Protein AF-A0A2U2BHE2-F1 (afdb_monomer_lite)

Sequence (285 aa):
MSTETRLKPCPFCGGAAKEFERFNANVITCRRCGVKVRQSEMGEGDAAERWNQRATPVAAQPDVTQQTLDDVMAGIPARDAEIAALRKEIEALQAVQVQPYSLDLDPAGIRALTADAISGALALGFQGVNPPPNNEHWLAPFWEIGRESAAQVQQPVSGADGLSDYPTHGMNLGQRIAHVGGRENAQGYVEFGSPMAVHALIQHVLRDFHRQGRVNLTPAQQDADKVDADRYRAWRDAAVANSTPFVRAMRDTLPPEAREGKPRWPTAAEWDAAIDAARKENSNA

Structure (mmCIF, N/CA/C/O backbone):
data_AF-A0A2U2BHE2-F1
#
_entry.id   AF-A0A2U2BHE2-F1
#
loop_
_atom_site.group_PDB
_atom_site.id
_atom_site.type_symbol
_atom_site.label_atom_id
_atom_site.label_alt_id
_atom_site.label_comp_id
_atom_site.label_asym_id
_atom_site.label_entity_id
_atom_site.label_seq_id
_atom_site.pdbx_PDB_ins_code
_atom_site.Cartn_x
_atom_site.Cartn_y
_atom_site.Cartn_z
_atom_site.occupancy
_atom_site.B_iso_or_equiv
_atom_site.auth_seq_id
_atom_site.auth_comp_id
_atom_site.auth_asym_id
_atom_site.auth_atom_id
_atom_site.pdbx_PDB_model_num
ATOM 1 N N . MET A 1 1 ? 7.396 43.131 63.062 1.00 32.84 1 MET A N 1
ATOM 2 C CA . MET A 1 1 ? 6.911 42.458 64.286 1.00 32.84 1 MET A CA 1
ATOM 3 C C . MET A 1 1 ? 6.037 41.301 63.833 1.00 32.84 1 MET A C 1
ATOM 5 O O . MET A 1 1 ? 4.878 41.526 63.518 1.00 32.84 1 MET A O 1
ATOM 9 N N . SER A 1 2 ? 6.621 40.114 63.661 1.00 40.31 2 SER A N 1
ATOM 10 C CA . SER A 1 2 ? 5.909 38.943 63.138 1.00 40.31 2 SER A CA 1
ATOM 11 C C . SER A 1 2 ? 5.048 38.331 64.241 1.00 40.31 2 SER A C 1
ATOM 13 O O . SER A 1 2 ? 5.553 37.983 65.304 1.00 40.31 2 SER A O 1
ATOM 15 N N . THR A 1 3 ? 3.743 38.247 64.009 1.00 47.78 3 THR A N 1
ATOM 16 C CA . THR A 1 3 ? 2.780 37.568 64.880 1.00 47.78 3 THR A CA 1
ATOM 17 C C . THR A 1 3 ? 3.073 36.068 64.910 1.00 47.78 3 THR A C 1
ATOM 19 O O . THR A 1 3 ? 2.890 35.376 63.911 1.00 47.78 3 THR A O 1
ATOM 22 N N . GLU A 1 4 ? 3.532 35.558 66.052 1.00 60.25 4 GLU A N 1
ATOM 23 C CA . GLU A 1 4 ? 3.782 34.132 66.276 1.00 60.25 4 GLU A CA 1
ATOM 24 C C . GLU A 1 4 ? 2.444 33.364 66.277 1.00 60.25 4 GLU A C 1
ATOM 26 O O . GLU A 1 4 ? 1.633 33.475 67.200 1.00 60.25 4 GLU A O 1
ATOM 31 N N . THR A 1 5 ? 2.160 32.613 65.208 1.00 71.81 5 THR A N 1
ATOM 32 C CA . THR A 1 5 ? 0.910 31.845 65.087 1.00 71.81 5 THR A CA 1
ATOM 33 C C . THR A 1 5 ? 0.979 30.597 65.968 1.00 71.81 5 THR A C 1
ATOM 35 O O . THR A 1 5 ? 1.715 29.654 65.686 1.00 71.81 5 THR A O 1
ATOM 38 N N . ARG A 1 6 ? 0.185 30.548 67.045 1.00 82.31 6 ARG A N 1
ATOM 39 C CA . ARG A 1 6 ? 0.156 29.399 67.967 1.00 82.31 6 ARG A CA 1
ATOM 40 C C . ARG A 1 6 ? -0.411 28.147 67.280 1.00 82.31 6 ARG A C 1
ATOM 42 O O . ARG A 1 6 ? -1.552 28.135 66.814 1.00 82.31 6 ARG A O 1
ATOM 49 N N . LEU A 1 7 ? 0.362 27.060 67.264 1.00 84.94 7 LEU A N 1
ATOM 50 C CA . LEU A 1 7 ? -0.051 25.781 66.674 1.00 84.94 7 LEU A CA 1
ATOM 51 C C . LEU A 1 7 ? -1.088 25.050 67.540 1.00 84.94 7 LEU A C 1
ATOM 53 O O . LEU A 1 7 ? -0.887 24.849 68.741 1.00 84.94 7 LEU A O 1
ATOM 57 N N . LYS A 1 8 ? -2.179 24.585 66.920 1.00 88.94 8 LYS A N 1
ATOM 58 C CA . LYS A 1 8 ? -3.172 23.702 67.549 1.00 88.94 8 LYS A CA 1
ATOM 59 C C . LYS A 1 8 ? -2.599 22.286 67.758 1.00 88.94 8 LYS A C 1
ATOM 61 O O . LYS A 1 8 ? -1.731 21.851 66.990 1.00 88.94 8 LYS A O 1
ATOM 66 N N . PRO A 1 9 ? -3.109 21.515 68.740 1.00 89.88 9 PRO A N 1
ATOM 67 C CA . PRO A 1 9 ? -2.770 20.102 68.896 1.00 89.88 9 PRO A CA 1
ATOM 68 C C . PRO A 1 9 ? -3.053 19.292 67.626 1.00 89.88 9 PRO A C 1
ATOM 70 O O . PRO A 1 9 ? -3.940 19.629 66.833 1.00 89.88 9 PRO A O 1
ATOM 73 N N . CYS A 1 10 ? -2.303 18.207 67.440 1.00 88.50 10 CYS A N 1
ATOM 74 C CA . CYS A 1 10 ? -2.452 17.325 66.288 1.00 88.50 10 CYS A CA 1
ATOM 75 C C . CYS A 1 10 ? -3.889 16.780 66.180 1.00 88.50 10 CYS A C 1
ATOM 77 O O . CYS A 1 10 ? -4.370 16.194 67.151 1.00 88.50 10 CYS A O 1
ATOM 79 N N . PRO A 1 11 ? -4.554 16.898 65.013 1.00 85.38 11 PRO A N 1
ATOM 80 C CA . PRO A 1 11 ? -5.935 16.438 64.845 1.00 85.38 11 PRO A CA 1
ATOM 81 C C . PRO A 1 11 ? -6.100 14.915 64.955 1.00 85.38 11 PRO A C 1
ATOM 83 O O . PRO A 1 11 ? -7.199 14.449 65.211 1.00 85.38 11 PRO A O 1
ATOM 86 N N . PHE A 1 12 ? -5.021 14.144 64.793 1.00 87.50 12 PHE A N 1
ATOM 87 C CA . PHE A 1 12 ? -5.074 12.679 64.797 1.00 87.50 12 PHE A CA 1
ATOM 88 C C . PHE A 1 12 ? -4.825 12.058 66.175 1.00 87.50 12 PHE A C 1
ATOM 90 O O . PHE A 1 12 ? -5.367 11.005 66.482 1.00 87.50 12 PHE A O 1
ATOM 97 N N . CYS A 1 13 ? -3.983 12.676 67.011 1.00 89.50 13 CYS A N 1
ATOM 98 C CA . CYS A 1 13 ? -3.553 12.069 68.282 1.00 89.50 13 CYS A CA 1
ATOM 99 C C . CYS A 1 13 ? -3.546 13.027 69.484 1.00 89.50 13 CYS A C 1
ATOM 101 O O . CYS A 1 13 ? -3.079 12.654 70.564 1.00 89.50 13 CYS A O 1
ATOM 103 N N . GLY A 1 14 ? -3.946 14.287 69.290 1.00 88.62 14 GLY A N 1
ATOM 104 C CA . GLY A 1 14 ? -3.903 15.335 70.315 1.00 88.62 14 GLY A CA 1
ATOM 105 C C . GLY A 1 14 ? -2.495 15.757 70.759 1.00 88.62 14 GLY A C 1
ATOM 106 O O . GLY A 1 14 ? -2.358 16.593 71.644 1.00 88.62 14 GLY A O 1
ATOM 107 N N . GLY A 1 15 ? -1.431 15.193 70.176 1.00 88.88 15 GLY A N 1
ATOM 108 C CA . GLY A 1 15 ? -0.047 15.494 70.546 1.00 88.88 15 GLY A CA 1
ATOM 109 C C . GLY A 1 15 ? 0.414 16.892 70.122 1.00 88.88 15 GLY A C 1
ATOM 110 O O . GLY A 1 15 ? -0.094 17.465 69.156 1.00 88.88 15 GLY A O 1
ATOM 111 N N . ALA A 1 16 ? 1.428 17.418 70.814 1.00 88.81 16 ALA A N 1
ATOM 112 C CA . ALA A 1 16 ? 2.016 18.721 70.510 1.00 88.81 16 ALA A CA 1
ATOM 113 C C . ALA A 1 16 ? 2.673 18.752 69.115 1.00 88.81 16 ALA A C 1
ATOM 115 O O . ALA A 1 16 ? 3.377 17.815 68.711 1.00 88.81 16 ALA A O 1
ATOM 116 N N . ALA A 1 17 ? 2.445 19.849 68.394 1.00 87.31 17 ALA A N 1
ATOM 117 C CA . ALA A 1 17 ? 3.063 20.144 67.108 1.00 87.31 17 ALA A CA 1
ATOM 118 C C . ALA A 1 17 ? 4.299 21.035 67.300 1.00 87.31 17 ALA A C 1
ATOM 120 O O . ALA A 1 17 ? 4.334 21.858 68.215 1.00 87.31 17 ALA A O 1
ATOM 121 N N . LYS A 1 18 ? 5.321 20.861 66.458 1.00 84.75 18 LYS A N 1
ATOM 122 C CA . LYS A 1 18 ? 6.504 21.729 66.412 1.00 84.75 18 LYS A CA 1
ATOM 123 C C . LYS A 1 18 ? 6.752 22.168 64.974 1.00 84.75 18 LYS A C 1
ATOM 125 O O . LYS A 1 18 ? 6.759 21.317 64.083 1.00 84.75 18 LYS A O 1
ATOM 130 N N . GLU A 1 19 ? 6.983 23.457 64.779 1.00 80.19 19 GLU A N 1
ATOM 131 C CA . GLU A 1 19 ? 7.476 24.007 63.522 1.00 80.19 19 GLU A CA 1
ATOM 132 C C . GLU A 1 19 ? 8.996 23.838 63.429 1.00 80.19 19 GLU A C 1
ATOM 134 O O . GLU A 1 19 ? 9.725 23.968 64.418 1.00 80.19 19 GLU A O 1
ATOM 139 N N . PHE A 1 20 ? 9.459 23.477 62.240 1.00 79.31 20 PHE A N 1
ATOM 140 C CA . PHE A 1 20 ? 10.861 23.419 61.871 1.00 79.31 20 PHE A CA 1
ATOM 141 C C . PHE A 1 20 ? 11.054 24.346 60.678 1.00 79.31 20 PHE A C 1
ATOM 143 O O . PHE A 1 20 ? 10.554 24.063 59.588 1.00 79.31 20 PHE A O 1
ATOM 150 N N . GLU A 1 21 ? 11.782 25.431 60.907 1.00 70.69 21 GLU A N 1
ATOM 151 C CA . GLU A 1 21 ? 12.183 26.378 59.875 1.00 70.69 21 GLU A CA 1
ATOM 152 C C . GLU A 1 21 ? 13.443 25.848 59.180 1.00 70.69 21 GLU A C 1
ATOM 154 O O . GLU A 1 21 ? 14.428 25.460 59.820 1.00 70.69 21 GLU A O 1
ATOM 159 N N . ARG A 1 22 ? 13.397 25.756 57.853 1.00 67.69 22 ARG A N 1
ATOM 160 C CA . ARG A 1 22 ? 14.568 25.518 57.002 1.00 67.69 22 ARG A CA 1
ATOM 161 C C . ARG A 1 22 ? 14.680 26.664 56.015 1.00 67.69 22 ARG A C 1
ATOM 163 O O . ARG A 1 22 ? 13.682 27.295 55.701 1.00 67.69 22 ARG A O 1
ATOM 170 N N . PHE A 1 23 ? 15.885 26.845 55.472 1.00 57.53 23 PHE A N 1
ATOM 171 C CA . PHE A 1 23 ? 16.317 28.002 54.677 1.00 57.53 23 PHE A CA 1
ATOM 172 C C . PHE A 1 23 ? 15.396 28.432 53.515 1.00 57.53 23 PHE A C 1
ATOM 174 O O . PHE A 1 23 ? 15.621 29.506 52.994 1.00 57.53 23 PHE A O 1
ATOM 181 N N . ASN A 1 24 ? 14.390 27.637 53.117 1.00 64.25 24 ASN A N 1
ATOM 182 C CA . ASN A 1 24 ? 13.341 27.989 52.147 1.00 64.25 24 ASN A CA 1
ATOM 183 C C . ASN A 1 24 ? 12.018 27.199 52.355 1.00 64.25 24 ASN A C 1
ATOM 185 O O . ASN A 1 24 ? 11.246 27.038 51.411 1.00 64.25 24 ASN A O 1
ATOM 189 N N . ALA A 1 25 ? 11.773 26.616 53.539 1.00 68.81 25 ALA A N 1
ATOM 190 C CA . ALA A 1 25 ? 10.557 25.831 53.791 1.00 68.81 25 ALA A CA 1
ATOM 191 C C . ALA A 1 25 ? 10.244 25.677 55.286 1.00 68.81 25 ALA A C 1
ATOM 193 O O . ALA A 1 25 ? 11.098 25.227 56.057 1.00 68.81 25 ALA A O 1
ATOM 194 N N . ASN A 1 26 ? 8.983 25.902 55.654 1.00 76.81 26 ASN A N 1
ATOM 195 C CA . ASN A 1 26 ? 8.463 25.598 56.985 1.00 76.81 26 ASN A CA 1
ATOM 196 C C . ASN A 1 26 ? 7.734 24.252 56.986 1.00 76.81 26 ASN A C 1
ATOM 198 O O . ASN A 1 26 ? 6.889 23.957 56.131 1.00 76.81 26 ASN A O 1
ATOM 202 N N . VAL A 1 27 ? 8.078 23.403 57.955 1.00 84.31 27 VAL A N 1
ATOM 203 C CA . VAL A 1 27 ? 7.443 22.094 58.147 1.00 84.31 27 VAL A CA 1
ATOM 204 C C . VAL A 1 27 ? 6.961 21.968 59.579 1.00 84.31 27 VAL A C 1
ATOM 206 O O . VAL A 1 27 ? 7.750 22.051 60.519 1.00 84.31 27 VAL A O 1
ATOM 209 N N . ILE A 1 28 ? 5.680 21.665 59.755 1.00 87.25 28 ILE A N 1
ATOM 210 C CA . ILE A 1 28 ? 5.118 21.364 61.071 1.00 87.25 28 ILE A CA 1
ATOM 211 C C . ILE A 1 28 ? 4.993 19.864 61.228 1.00 87.25 28 ILE A C 1
ATOM 213 O O . ILE A 1 28 ? 4.454 19.178 60.364 1.00 87.25 28 ILE A O 1
ATOM 217 N N . THR A 1 29 ? 5.503 19.352 62.344 1.00 89.88 29 THR A N 1
ATOM 218 C CA . THR A 1 29 ? 5.484 17.924 62.666 1.00 89.88 29 THR A CA 1
ATOM 219 C C . THR A 1 29 ? 4.859 17.691 64.038 1.00 89.88 29 THR A C 1
ATOM 221 O O . THR A 1 29 ? 5.240 18.335 65.020 1.00 89.88 29 THR A O 1
ATOM 224 N N . CYS A 1 30 ? 3.944 16.727 64.147 1.00 90.44 30 CYS A N 1
ATOM 225 C CA . CYS A 1 30 ? 3.510 16.218 65.447 1.00 90.44 30 CYS A CA 1
ATOM 226 C C . CYS A 1 30 ? 4.598 15.328 66.055 1.00 90.44 30 CYS A C 1
ATOM 228 O O . CYS A 1 30 ? 4.992 14.331 65.450 1.00 90.44 30 CYS A O 1
ATOM 230 N N . ARG A 1 31 ? 5.031 15.618 67.287 1.00 88.38 31 ARG A N 1
ATOM 231 C CA . ARG A 1 31 ? 6.063 14.806 67.963 1.00 88.38 31 ARG A CA 1
ATOM 232 C C . ARG A 1 31 ? 5.580 13.425 68.408 1.00 88.38 31 ARG A C 1
ATOM 234 O O . ARG A 1 31 ? 6.406 12.574 68.703 1.00 88.38 31 ARG A O 1
ATOM 241 N N . ARG A 1 32 ? 4.262 13.221 68.494 1.00 89.12 32 ARG A N 1
ATOM 242 C CA . ARG A 1 32 ? 3.671 11.976 69.002 1.00 89.12 32 ARG A CA 1
ATOM 243 C C . ARG A 1 32 ? 3.415 10.950 67.900 1.00 89.12 32 ARG A C 1
ATOM 245 O O . ARG A 1 32 ? 3.820 9.810 68.047 1.00 89.12 32 ARG A O 1
ATOM 252 N N . CYS A 1 33 ? 2.746 11.345 66.816 1.00 89.31 33 CYS A N 1
ATOM 253 C CA . CYS A 1 33 ? 2.383 10.434 65.718 1.00 89.31 33 CYS A CA 1
ATOM 254 C C . CYS A 1 33 ? 3.202 10.643 64.436 1.00 89.31 33 CYS A C 1
ATOM 256 O O . CYS A 1 33 ? 3.049 9.889 63.484 1.00 89.31 33 CYS A O 1
ATOM 258 N N . GLY A 1 34 ? 4.045 11.678 64.376 1.00 89.06 34 GLY A N 1
ATOM 259 C CA . GLY A 1 34 ? 4.920 11.919 63.230 1.00 89.06 34 GLY A CA 1
ATOM 260 C C . GLY A 1 34 ? 4.246 12.515 61.992 1.00 89.06 34 GLY A C 1
ATOM 261 O O . GLY A 1 34 ? 4.942 12.707 61.000 1.00 89.06 34 GLY A O 1
ATOM 262 N N . VAL A 1 35 ? 2.947 12.845 62.028 1.00 90.69 35 VAL A N 1
ATOM 263 C CA . VAL A 1 35 ? 2.250 13.543 60.929 1.00 90.69 35 VAL A CA 1
ATOM 264 C C . VAL A 1 35 ? 2.924 14.883 60.637 1.00 90.69 35 VAL A C 1
ATOM 266 O O . VAL A 1 35 ? 3.254 15.626 61.568 1.00 90.69 35 VAL A O 1
ATOM 269 N N . LYS A 1 36 ? 3.112 15.187 59.348 1.00 89.75 36 LYS A N 1
ATOM 270 C CA . LYS A 1 36 ? 3.811 16.381 58.858 1.00 89.75 36 LYS A CA 1
ATOM 271 C C . LYS A 1 36 ? 2.939 17.162 57.887 1.00 89.75 36 LYS A C 1
ATOM 273 O O . LYS A 1 36 ? 2.316 16.562 57.018 1.00 89.75 36 LYS A O 1
ATOM 278 N N . VAL A 1 37 ? 2.971 18.485 57.989 1.00 86.81 37 VAL A N 1
ATOM 279 C CA . VAL A 1 37 ? 2.451 19.410 56.974 1.00 86.81 37 VAL A CA 1
ATOM 280 C C . VAL A 1 37 ? 3.621 20.255 56.497 1.00 86.81 37 VAL A C 1
ATOM 282 O O . VAL A 1 37 ? 4.358 20.812 57.311 1.00 86.81 37 VAL A O 1
ATOM 285 N N . ARG A 1 38 ? 3.828 20.292 55.183 1.00 81.44 38 ARG A N 1
ATOM 286 C CA . ARG A 1 38 ? 4.856 21.114 54.542 1.00 81.44 38 ARG A CA 1
ATOM 287 C C . ARG A 1 38 ? 4.189 22.314 53.884 1.00 81.44 38 ARG A C 1
ATOM 289 O O . ARG A 1 38 ? 3.076 22.187 53.377 1.00 81.44 38 ARG A O 1
ATOM 296 N N . GLN A 1 39 ? 4.885 23.441 53.880 1.00 77.50 39 GLN A N 1
ATOM 297 C CA . GLN A 1 39 ? 4.570 24.576 53.021 1.00 77.50 39 GLN A CA 1
ATOM 298 C C . GLN A 1 39 ? 4.543 24.135 51.545 1.00 77.50 39 GLN A C 1
ATOM 300 O O . GLN A 1 39 ? 5.364 23.312 51.132 1.00 77.50 39 GLN A O 1
ATOM 305 N N . SER A 1 40 ? 3.591 24.651 50.765 1.00 62.25 40 SER A N 1
ATOM 306 C CA . SER A 1 40 ? 3.594 24.516 49.304 1.00 62.25 40 SER A CA 1
ATOM 307 C C . SER A 1 40 ? 4.649 25.436 48.691 1.00 62.25 40 SER A C 1
ATOM 309 O O . SER A 1 40 ? 4.915 26.516 49.210 1.00 62.25 40 SER A O 1
ATOM 311 N N . GLU A 1 41 ? 5.276 24.981 47.614 1.00 60.66 41 GLU A N 1
ATOM 312 C CA . GLU A 1 41 ? 6.398 25.646 46.950 1.00 60.66 41 GLU A CA 1
ATOM 313 C C . GLU A 1 41 ? 6.069 27.115 46.594 1.00 60.66 41 GLU A C 1
ATOM 315 O O . GLU A 1 41 ? 5.037 27.396 45.993 1.00 60.66 41 GLU A O 1
ATOM 320 N N . MET A 1 42 ? 6.966 28.037 46.976 1.00 54.59 42 MET A N 1
ATOM 321 C CA . MET A 1 42 ? 6.987 29.472 46.623 1.00 54.59 42 MET A CA 1
ATOM 322 C C . MET A 1 42 ? 5.885 30.404 47.185 1.00 54.59 42 MET A C 1
ATOM 324 O O . MET A 1 42 ? 5.266 31.160 46.442 1.00 54.59 42 MET A O 1
ATOM 328 N N . GLY A 1 43 ? 5.718 30.479 48.510 1.00 55.19 43 GLY A N 1
ATOM 329 C CA . GLY A 1 43 ? 5.037 31.626 49.142 1.00 55.19 43 GLY A CA 1
ATOM 330 C C . GLY A 1 43 ? 5.227 31.670 50.656 1.00 55.19 43 GLY A C 1
ATOM 331 O O . GLY A 1 43 ? 4.983 30.661 51.303 1.00 55.19 43 GLY A O 1
ATOM 332 N N . GLU A 1 44 ? 5.695 32.788 51.222 1.00 53.09 44 GLU A N 1
ATOM 333 C CA . GLU A 1 44 ? 5.954 32.974 52.665 1.00 53.09 44 GLU A CA 1
ATOM 334 C C . GLU A 1 44 ? 4.766 32.526 53.557 1.00 53.09 44 GLU A C 1
ATOM 336 O O . GLU A 1 44 ? 3.657 33.026 53.414 1.00 53.09 44 GLU A O 1
ATOM 341 N N . GLY A 1 45 ? 5.000 31.617 54.521 1.00 58.78 45 GLY A N 1
ATOM 342 C CA . GLY A 1 45 ? 4.244 31.585 55.791 1.00 58.78 45 GLY A CA 1
ATOM 343 C C . GLY A 1 45 ? 3.074 30.600 56.018 1.00 58.78 45 GLY A C 1
ATOM 344 O O . GLY A 1 45 ? 2.589 30.537 57.144 1.00 58.78 45 GLY A O 1
ATOM 345 N N . ASP A 1 46 ? 2.623 29.784 55.059 1.00 74.00 46 ASP A N 1
ATOM 346 C CA . ASP A 1 46 ? 1.307 29.090 55.166 1.00 74.00 46 ASP A CA 1
ATOM 347 C C . ASP A 1 46 ? 1.285 27.725 55.921 1.00 74.00 46 ASP A C 1
ATOM 349 O O . ASP A 1 46 ? 0.248 27.082 56.097 1.00 74.00 46 ASP A O 1
ATOM 353 N N . ALA A 1 47 ? 2.416 27.208 56.420 1.00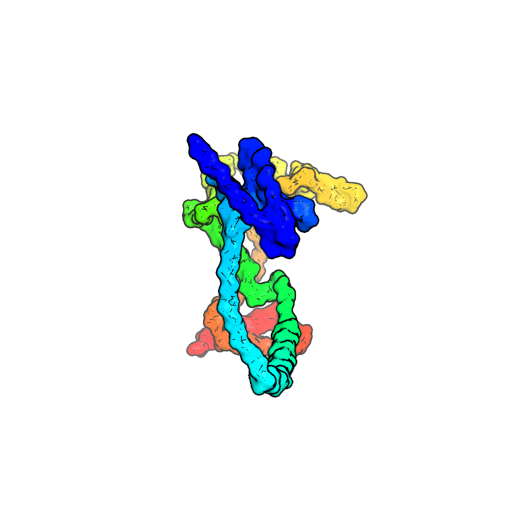 77.50 47 ALA A N 1
ATOM 354 C CA . ALA A 1 47 ? 2.407 25.882 57.065 1.00 77.50 47 ALA A CA 1
ATOM 355 C C . ALA A 1 47 ? 1.537 25.849 58.344 1.00 77.50 47 ALA A C 1
ATOM 357 O O . ALA A 1 47 ? 0.788 24.889 58.566 1.00 77.50 47 ALA A O 1
ATOM 358 N N . ALA A 1 48 ? 1.625 26.892 59.180 1.00 81.12 48 ALA A N 1
ATOM 359 C CA . ALA A 1 48 ? 0.907 27.000 60.454 1.00 81.12 48 ALA A CA 1
ATOM 360 C C . ALA A 1 48 ? -0.603 27.171 60.280 1.00 81.12 48 ALA A C 1
ATOM 362 O O . ALA A 1 48 ? -1.382 26.568 61.025 1.00 81.12 48 ALA A O 1
ATOM 363 N N . GLU A 1 49 ? -1.021 27.937 59.278 1.00 81.38 49 GLU A N 1
ATOM 364 C CA . GLU A 1 49 ? -2.428 28.136 58.950 1.00 81.38 49 GLU A CA 1
ATOM 365 C C . GLU A 1 49 ? -3.061 26.830 58.460 1.00 81.38 49 GLU A C 1
ATOM 367 O O . GLU A 1 49 ? -4.049 26.370 59.044 1.00 81.38 49 GLU A O 1
ATOM 372 N N . ARG A 1 50 ? -2.407 26.128 57.526 1.00 81.06 50 ARG A N 1
ATOM 373 C CA . ARG A 1 50 ? -2.836 24.791 57.079 1.00 81.06 50 ARG A CA 1
ATOM 374 C C . ARG A 1 50 ? -2.872 23.770 58.210 1.00 81.06 50 ARG A C 1
ATOM 376 O O . ARG A 1 50 ? -3.807 22.975 58.291 1.00 81.06 50 ARG A O 1
ATOM 383 N N . TRP A 1 51 ? -1.889 23.790 59.114 1.00 87.06 51 TRP A N 1
ATOM 384 C CA . TRP A 1 51 ? -1.909 22.922 60.297 1.00 87.06 51 TRP A CA 1
ATOM 385 C C . TRP A 1 51 ? -3.094 23.224 61.218 1.00 87.06 51 TRP A C 1
ATOM 387 O O . TRP A 1 51 ? -3.588 22.325 61.904 1.00 87.06 51 TRP A O 1
ATOM 397 N N . ASN A 1 52 ? -3.558 24.472 61.258 1.00 87.88 52 ASN A N 1
ATOM 398 C CA . ASN A 1 52 ? -4.636 24.930 62.130 1.00 87.88 52 ASN A CA 1
ATOM 399 C C . ASN A 1 52 ? -6.031 24.863 61.490 1.00 87.88 52 ASN A C 1
ATOM 401 O O . ASN A 1 52 ? -7.026 24.885 62.235 1.00 87.88 52 ASN A O 1
ATOM 405 N N . GLN A 1 53 ? -6.111 24.736 60.165 1.00 84.56 53 GLN A N 1
ATOM 406 C CA . GLN A 1 53 ? -7.346 24.487 59.433 1.00 84.56 53 GLN A CA 1
ATOM 407 C C . GLN A 1 53 ? -7.894 23.099 59.811 1.00 84.56 53 GLN A C 1
ATOM 409 O O . GLN A 1 53 ? -7.163 22.114 59.952 1.00 84.56 53 GLN A O 1
ATOM 414 N N . ARG A 1 54 ? -9.194 23.018 60.087 1.00 79.75 54 ARG A N 1
ATOM 415 C CA . ARG A 1 54 ? -9.901 21.761 60.369 1.00 79.75 54 ARG A CA 1
ATOM 416 C C . ARG A 1 54 ? -11.015 21.647 59.343 1.00 79.75 54 ARG A C 1
ATOM 418 O O . ARG A 1 54 ? -11.672 22.646 59.067 1.00 79.75 54 ARG A O 1
ATOM 425 N N . ALA A 1 55 ? -11.206 20.455 58.785 1.00 68.06 55 ALA A N 1
ATOM 426 C CA . ALA A 1 55 ? -12.359 20.199 57.939 1.00 68.06 55 ALA A CA 1
ATOM 427 C C . ALA A 1 55 ? -13.632 20.409 58.766 1.00 68.06 55 ALA A C 1
ATOM 429 O O . ALA A 1 55 ? -13.734 19.917 59.893 1.00 68.06 55 ALA A O 1
ATOM 430 N N . THR A 1 56 ? -14.588 21.146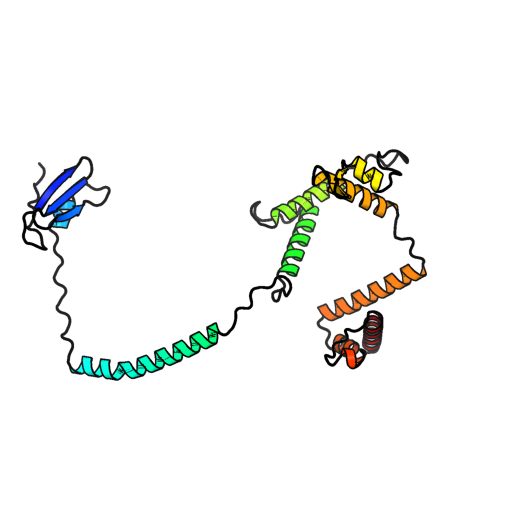 58.212 1.00 67.56 56 THR A N 1
ATOM 431 C CA . THR A 1 56 ? -15.951 21.174 58.735 1.00 67.56 56 THR A CA 1
ATOM 432 C C . THR A 1 56 ? -16.495 19.747 58.653 1.00 67.56 56 THR A C 1
ATOM 434 O O . THR A 1 56 ? -16.339 19.124 57.599 1.00 67.56 56 THR A O 1
ATOM 437 N N . PRO A 1 57 ? -17.080 19.183 59.725 1.00 63.28 57 PRO A N 1
ATOM 438 C CA . PRO A 1 57 ? -17.675 17.857 59.645 1.00 63.28 57 PRO A CA 1
ATOM 439 C C . PRO A 1 57 ? -18.716 17.851 58.524 1.00 63.28 57 PRO A C 1
ATOM 441 O O . PRO A 1 57 ? -19.598 18.710 58.478 1.00 63.28 57 PRO A O 1
ATOM 444 N N . VAL A 1 58 ? -18.566 16.907 57.593 1.00 61.19 58 VAL A N 1
ATOM 445 C CA . VAL A 1 58 ? -19.564 16.648 56.553 1.00 61.19 58 VAL A CA 1
ATOM 446 C C . VAL A 1 58 ? -20.873 16.338 57.274 1.00 61.19 58 VAL A C 1
ATOM 448 O O . VAL A 1 58 ? -20.874 15.553 58.224 1.00 61.19 58 VAL A O 1
ATOM 451 N N . ALA A 1 59 ? -21.963 16.999 56.873 1.00 60.31 59 ALA A N 1
ATOM 452 C CA . ALA A 1 59 ? -23.288 16.726 57.415 1.00 60.31 59 ALA A CA 1
ATOM 453 C C . ALA A 1 59 ? -23.549 15.213 57.378 1.00 60.31 59 ALA A C 1
ATOM 455 O O . ALA A 1 59 ? -23.206 14.558 56.391 1.00 60.31 59 ALA A O 1
ATOM 456 N N . ALA A 1 60 ? -24.094 14.668 58.468 1.00 59.56 60 ALA A N 1
ATOM 457 C CA . ALA A 1 60 ? -24.362 13.242 58.596 1.00 59.56 60 ALA A CA 1
ATOM 458 C C . ALA A 1 60 ? -25.099 12.737 57.347 1.00 59.56 60 ALA A C 1
ATOM 460 O O . ALA A 1 60 ? -26.135 13.287 56.969 1.00 59.56 60 ALA A O 1
ATOM 461 N N . GLN A 1 61 ? -24.528 11.731 56.681 1.00 58.53 61 GLN A N 1
ATOM 462 C CA . GLN A 1 61 ? -25.213 11.054 55.586 1.00 58.53 61 GLN A CA 1
ATOM 463 C C . GLN A 1 61 ? -26.506 10.426 56.130 1.00 58.53 61 GLN A C 1
ATOM 465 O O . GLN A 1 61 ? -26.517 9.993 57.286 1.00 58.53 61 GLN A O 1
ATOM 470 N N . PRO A 1 62 ? -27.598 10.403 55.346 1.00 63.97 62 PRO A N 1
ATOM 471 C CA . PRO A 1 62 ? -28.829 9.755 55.775 1.00 63.97 62 PRO A CA 1
ATOM 472 C C . PRO A 1 62 ? -28.562 8.278 56.076 1.00 63.97 62 PRO A C 1
ATOM 474 O O . PRO A 1 62 ? -27.839 7.608 55.339 1.00 63.97 62 PRO A O 1
ATOM 477 N N . ASP A 1 63 ? -29.137 7.804 57.179 1.00 67.50 63 ASP A N 1
ATOM 478 C CA . ASP A 1 63 ? -29.005 6.426 57.640 1.00 67.50 63 ASP A CA 1
ATOM 479 C C . ASP A 1 63 ? -29.593 5.483 56.579 1.00 67.50 63 ASP A C 1
ATOM 481 O O . ASP A 1 63 ? -30.724 5.675 56.118 1.00 67.50 63 ASP A O 1
ATOM 485 N N . VAL A 1 64 ? -28.806 4.502 56.136 1.00 71.25 64 VAL A N 1
ATOM 486 C CA . VAL A 1 64 ? -29.237 3.527 55.126 1.00 71.25 64 VAL A CA 1
ATOM 487 C C . VAL A 1 64 ? -30.304 2.652 55.774 1.00 71.25 64 VAL A C 1
ATOM 489 O O . VAL A 1 64 ? -30.033 1.947 56.744 1.00 71.25 64 VAL A O 1
ATOM 492 N N . THR A 1 65 ? -31.536 2.704 55.273 1.00 79.69 65 THR A N 1
ATOM 493 C CA . THR A 1 65 ? -32.632 1.933 55.864 1.00 79.69 65 THR A CA 1
ATOM 494 C C . THR A 1 65 ? -32.503 0.455 55.504 1.00 79.69 65 THR A C 1
ATOM 496 O O . THR A 1 65 ? -31.989 0.093 54.442 1.00 79.69 65 THR A O 1
ATOM 499 N N . GLN A 1 66 ? -33.039 -0.419 56.358 1.00 77.56 66 GLN A N 1
ATOM 500 C CA . GLN A 1 66 ? -33.116 -1.852 56.059 1.00 77.56 66 GLN A CA 1
ATOM 501 C C . GLN A 1 66 ? -33.854 -2.110 54.736 1.00 77.56 66 GLN A C 1
ATOM 503 O O . GLN A 1 66 ? -33.467 -2.977 53.966 1.00 77.56 66 GLN A O 1
ATOM 508 N N . GLN A 1 67 ? -34.841 -1.271 54.419 1.00 73.38 67 GLN A N 1
ATOM 509 C CA . GLN A 1 67 ? -35.573 -1.341 53.163 1.00 73.38 67 GLN A CA 1
ATOM 510 C C . GLN A 1 67 ? -34.696 -0.996 51.948 1.00 73.38 67 GLN A C 1
ATOM 512 O O . GLN A 1 67 ? -34.750 -1.702 50.950 1.00 73.38 67 GLN A O 1
ATOM 517 N N . THR A 1 68 ? -33.805 0.001 52.049 1.00 82.25 68 THR A N 1
ATOM 518 C CA . THR A 1 68 ? -32.823 0.264 50.979 1.00 82.25 68 THR A CA 1
ATOM 519 C C . THR A 1 68 ? -31.796 -0.856 50.820 1.00 82.25 68 THR A C 1
ATOM 521 O O . THR A 1 68 ? -31.334 -1.099 49.709 1.00 82.25 68 THR A O 1
ATOM 524 N N . LEU A 1 69 ? -31.447 -1.561 51.899 1.00 83.88 69 LEU A N 1
ATOM 525 C CA . LEU A 1 69 ? -30.582 -2.740 51.831 1.00 83.88 69 LEU A CA 1
ATOM 526 C C . LEU A 1 69 ? -31.280 -3.893 51.105 1.00 83.88 69 LEU A C 1
ATOM 528 O O . LEU A 1 69 ? -30.687 -4.489 50.208 1.00 83.88 69 LEU A O 1
ATOM 532 N N . ASP A 1 70 ? -32.537 -4.161 51.445 1.00 79.62 70 ASP A N 1
ATOM 533 C CA . ASP A 1 70 ? -33.326 -5.228 50.829 1.00 79.62 70 ASP A CA 1
ATOM 534 C C . ASP A 1 70 ? -33.583 -4.949 49.336 1.00 79.62 70 ASP A C 1
ATOM 536 O O . ASP A 1 70 ? -33.406 -5.845 48.507 1.00 79.62 70 ASP A O 1
ATOM 540 N N . ASP A 1 71 ? -33.880 -3.696 48.969 1.00 79.44 71 ASP A N 1
ATOM 541 C CA . ASP A 1 71 ? -34.034 -3.265 47.572 1.00 79.44 71 ASP A CA 1
ATOM 542 C C . ASP A 1 71 ? -32.725 -3.422 46.776 1.00 79.44 71 ASP A C 1
ATOM 544 O O . ASP A 1 71 ? -32.728 -3.869 45.624 1.00 79.44 71 ASP A O 1
ATOM 548 N N . VAL A 1 72 ? -31.579 -3.105 47.393 1.00 84.50 72 VAL A N 1
ATOM 549 C CA . VAL A 1 72 ? -30.262 -3.321 46.777 1.00 84.50 72 VAL A CA 1
ATOM 550 C C . VAL A 1 72 ? -30.005 -4.811 46.580 1.00 84.50 72 VAL A C 1
ATOM 552 O O . VAL A 1 72 ? -29.615 -5.204 45.481 1.00 84.50 72 VAL A O 1
ATOM 555 N N . MET A 1 73 ? -30.252 -5.648 47.592 1.00 85.12 73 MET A N 1
ATOM 556 C CA . MET A 1 73 ? -30.042 -7.095 47.489 1.00 85.12 73 MET A CA 1
ATOM 557 C C . MET A 1 73 ? -30.955 -7.747 46.447 1.00 85.12 73 MET A C 1
ATOM 559 O O . MET A 1 73 ? -30.504 -8.626 45.715 1.00 85.12 73 MET A O 1
ATOM 563 N N . ALA A 1 74 ? -32.204 -7.292 46.329 1.00 83.88 74 ALA A N 1
ATOM 564 C CA . ALA A 1 74 ? -33.136 -7.767 45.310 1.00 83.88 74 ALA A CA 1
ATOM 565 C C . ALA A 1 74 ? -32.698 -7.387 43.882 1.00 83.88 74 ALA A C 1
ATOM 567 O O . ALA A 1 74 ? -32.983 -8.119 42.934 1.00 83.88 74 ALA A O 1
ATOM 568 N N . GLY A 1 75 ? -31.972 -6.275 43.719 1.00 82.88 75 GLY A N 1
ATOM 569 C CA . GLY A 1 75 ? -31.435 -5.822 42.432 1.00 82.88 75 GLY A CA 1
ATOM 570 C C . GLY A 1 75 ? -30.115 -6.478 42.002 1.00 82.88 75 GLY A C 1
ATOM 571 O O . GLY A 1 75 ? -29.758 -6.393 40.824 1.00 82.88 75 GLY A O 1
ATOM 572 N N . ILE A 1 76 ? -29.384 -7.133 42.915 1.00 83.12 76 ILE A N 1
ATOM 573 C CA . ILE A 1 76 ? -28.095 -7.787 42.609 1.00 83.12 76 ILE A CA 1
ATOM 574 C C . ILE A 1 76 ? -28.249 -8.905 41.559 1.00 83.12 76 ILE A C 1
ATOM 576 O O . ILE A 1 76 ? -27.535 -8.850 40.560 1.00 83.12 76 ILE A O 1
ATOM 580 N N . PRO A 1 77 ? -29.208 -9.848 41.670 1.00 88.31 77 PRO A N 1
ATOM 581 C CA . PRO A 1 77 ? -29.352 -10.928 40.691 1.00 88.31 77 PRO A CA 1
ATOM 582 C C . PRO A 1 77 ? -29.640 -10.443 39.264 1.00 88.31 77 PRO A C 1
ATOM 584 O O . PRO A 1 77 ? -29.152 -11.030 38.300 1.00 88.31 77 PRO A O 1
ATOM 587 N N . ALA A 1 78 ? -30.415 -9.363 39.116 1.00 83.75 78 ALA A N 1
ATOM 588 C CA . ALA A 1 78 ? -30.718 -8.778 37.809 1.00 83.75 78 ALA A CA 1
ATOM 589 C C . ALA A 1 78 ? -29.466 -8.157 37.169 1.00 83.75 78 ALA A C 1
ATOM 591 O O . ALA A 1 78 ? -29.183 -8.394 35.995 1.00 83.75 78 ALA A O 1
ATOM 592 N N . ARG A 1 79 ? -28.669 -7.434 37.963 1.00 86.19 79 ARG A N 1
ATOM 593 C CA . ARG A 1 79 ? -27.382 -6.874 37.526 1.00 86.19 79 ARG A CA 1
ATOM 594 C C . ARG A 1 79 ? -26.358 -7.956 37.201 1.00 86.19 79 ARG A C 1
ATOM 596 O O . ARG A 1 79 ? -25.636 -7.826 36.219 1.00 86.19 79 ARG A O 1
ATOM 603 N N . ASP A 1 80 ? -26.312 -9.034 37.978 1.00 90.56 80 ASP A N 1
ATOM 604 C CA . ASP A 1 80 ? -25.413 -10.161 37.716 1.00 90.56 80 ASP A CA 1
ATOM 605 C C . ASP A 1 80 ? -25.764 -10.867 36.397 1.00 90.56 80 ASP A C 1
ATOM 607 O O . ASP A 1 80 ? -24.866 -11.247 35.640 1.00 90.56 80 ASP A O 1
ATOM 611 N N . ALA A 1 81 ? -27.056 -10.979 36.072 1.00 88.81 81 ALA A N 1
ATOM 612 C CA . ALA A 1 81 ? -27.515 -11.507 34.789 1.00 88.81 81 ALA A CA 1
ATOM 613 C C . ALA A 1 81 ? -27.133 -10.593 33.608 1.00 88.81 81 ALA A C 1
ATOM 615 O O . ALA A 1 81 ? -26.657 -11.088 32.584 1.00 88.81 81 ALA A O 1
ATOM 616 N N . GLU A 1 82 ? -27.271 -9.271 33.755 1.00 91.19 82 GLU A N 1
ATOM 617 C CA . GLU A 1 82 ? -26.816 -8.296 32.751 1.00 91.19 82 GLU A CA 1
ATOM 618 C C . GLU A 1 82 ? -25.295 -8.345 32.555 1.00 91.19 82 GLU A C 1
ATOM 620 O O . GLU A 1 82 ? -24.814 -8.383 31.422 1.00 91.19 82 GLU A O 1
ATOM 625 N N . ILE A 1 83 ? -24.521 -8.419 33.642 1.00 92.00 83 ILE A N 1
ATOM 626 C CA . ILE A 1 83 ? -23.058 -8.543 33.584 1.00 92.00 83 ILE A CA 1
ATOM 627 C C . ILE A 1 83 ? -22.655 -9.845 32.882 1.00 92.00 83 ILE A C 1
ATOM 629 O O . ILE A 1 83 ? -21.727 -9.842 32.071 1.00 92.00 83 ILE A O 1
ATOM 633 N N . ALA A 1 84 ? -23.338 -10.957 33.161 1.00 93.25 84 ALA A N 1
ATOM 634 C CA . ALA A 1 84 ? -23.081 -12.228 32.491 1.00 93.25 84 ALA A CA 1
ATOM 635 C C . ALA A 1 84 ? -23.396 -12.163 30.985 1.00 93.25 84 ALA A C 1
ATOM 637 O O . ALA A 1 84 ? -22.622 -12.681 30.176 1.00 93.25 84 ALA A O 1
ATOM 638 N N . ALA A 1 85 ? -24.485 -11.490 30.601 1.00 93.12 85 ALA A N 1
ATOM 639 C CA . ALA A 1 85 ? -24.843 -11.277 29.201 1.00 93.12 85 ALA A CA 1
ATOM 640 C C . ALA A 1 85 ? -23.801 -10.413 28.469 1.00 93.12 85 ALA A C 1
ATOM 642 O O . ALA A 1 85 ? -23.293 -10.825 27.426 1.00 93.12 85 ALA A O 1
ATOM 643 N N . LEU A 1 86 ? -23.404 -9.282 29.059 1.00 92.69 86 LEU A N 1
ATOM 644 C CA . LEU A 1 86 ? -22.382 -8.391 28.497 1.00 92.69 86 LEU A CA 1
ATOM 645 C C . LEU A 1 86 ? -21.021 -9.082 28.366 1.00 92.69 86 LEU A C 1
ATOM 647 O O . LEU A 1 86 ? -20.325 -8.898 27.372 1.00 92.69 86 LEU A O 1
ATOM 651 N N . ARG A 1 87 ? -20.636 -9.923 29.335 1.00 94.00 87 ARG A N 1
ATOM 652 C CA . ARG A 1 87 ? -19.399 -10.719 29.244 1.00 94.00 87 ARG A CA 1
ATOM 653 C C . ARG A 1 87 ? -19.428 -11.685 28.064 1.00 94.00 87 ARG A C 1
ATOM 655 O O . ARG A 1 87 ? -18.435 -11.778 27.351 1.00 94.00 87 ARG A O 1
ATOM 662 N N . LYS A 1 88 ? -20.560 -12.355 27.834 1.00 92.62 88 LYS A N 1
ATOM 663 C CA . LYS A 1 88 ? -20.741 -13.258 26.690 1.00 92.62 88 LYS A CA 1
ATOM 664 C C . LYS A 1 88 ? -20.671 -12.509 25.356 1.00 92.62 88 LYS A C 1
ATOM 666 O O . LYS A 1 88 ? -20.128 -13.027 24.386 1.00 92.62 88 LYS A O 1
ATOM 671 N N . GLU A 1 89 ? -21.198 -11.291 25.312 1.00 89.25 89 GLU A N 1
ATOM 672 C CA . GLU A 1 89 ? -21.146 -10.424 24.133 1.00 89.25 89 GLU A CA 1
ATOM 673 C C . GLU A 1 89 ? -19.716 -9.935 23.852 1.00 89.25 89 GLU A C 1
ATOM 675 O O . GLU A 1 89 ? -19.248 -10.011 22.719 1.00 89.25 89 GLU A O 1
ATOM 680 N N . ILE A 1 90 ? -18.972 -9.544 24.893 1.00 87.06 90 ILE A N 1
ATOM 681 C CA . ILE A 1 90 ? -17.544 -9.205 24.794 1.00 87.06 90 ILE A CA 1
ATOM 682 C C . ILE A 1 90 ? -16.727 -10.406 24.316 1.00 87.06 90 ILE A C 1
ATOM 684 O O . ILE A 1 90 ? -15.884 -10.246 23.440 1.00 87.06 90 ILE A O 1
ATOM 688 N N . GLU A 1 91 ? -16.972 -11.602 24.850 1.00 88.44 91 GLU A N 1
ATOM 689 C CA . GLU A 1 91 ? -16.267 -12.819 24.440 1.00 88.44 91 GLU A CA 1
ATOM 690 C C . GLU A 1 91 ? -16.561 -13.172 22.974 1.00 88.44 91 GLU A C 1
ATOM 692 O O . GLU A 1 91 ? -15.645 -13.503 22.224 1.00 88.44 91 GLU A O 1
ATOM 697 N N . ALA A 1 92 ? -17.809 -13.001 22.521 1.00 82.94 92 ALA A N 1
ATOM 698 C CA . ALA A 1 92 ? -18.174 -13.156 21.114 1.00 82.94 92 ALA A CA 1
ATOM 699 C C . ALA A 1 92 ? -17.483 -12.120 20.209 1.00 82.94 92 ALA A C 1
ATOM 701 O O . ALA A 1 92 ? -17.019 -12.472 19.126 1.00 82.94 92 ALA A O 1
ATOM 702 N N . LEU A 1 93 ? -17.365 -10.864 20.653 1.00 80.44 93 LEU A N 1
ATOM 703 C CA . LEU A 1 93 ? -16.655 -9.805 19.926 1.00 80.44 93 LEU A CA 1
ATOM 704 C C . LEU A 1 93 ? -15.135 -10.016 19.920 1.00 80.44 93 LEU A C 1
ATOM 706 O O . LEU A 1 93 ? -14.489 -9.742 18.917 1.00 80.44 93 LEU A O 1
ATOM 710 N N . GLN A 1 94 ? -14.556 -10.529 21.004 1.00 77.31 94 GLN A N 1
ATOM 711 C CA . GLN A 1 94 ? -13.133 -10.874 21.081 1.00 77.31 94 GLN A CA 1
ATOM 712 C C . GLN A 1 94 ? -12.797 -12.128 20.263 1.00 77.31 94 GLN A C 1
ATOM 714 O O . GLN A 1 94 ? -11.690 -12.239 19.737 1.00 77.31 94 GLN A O 1
ATOM 719 N N . ALA A 1 95 ? -13.753 -13.050 20.116 1.00 71.31 95 ALA A N 1
ATOM 720 C CA . ALA A 1 95 ? -13.649 -14.195 19.217 1.00 71.31 95 ALA A CA 1
ATOM 721 C C . ALA A 1 95 ? -13.714 -13.793 17.732 1.00 71.31 95 ALA A C 1
ATOM 723 O O . ALA A 1 95 ? -13.291 -14.576 16.877 1.00 71.31 95 ALA A O 1
ATOM 724 N N . VAL A 1 96 ? -14.170 -12.572 17.408 1.00 66.06 96 VAL A N 1
ATOM 725 C CA . VAL A 1 96 ? -13.906 -11.955 16.101 1.00 66.06 96 VAL A CA 1
ATOM 726 C C . VAL A 1 96 ? -12.419 -11.618 16.051 1.00 66.06 96 VAL A C 1
ATOM 728 O O . VAL A 1 96 ? -11.964 -10.544 16.435 1.00 66.06 96 VAL A O 1
ATOM 731 N N . GLN A 1 97 ? -11.649 -12.603 15.605 1.00 57.75 97 GLN A N 1
ATOM 732 C CA . GLN A 1 97 ? -10.219 -12.513 15.378 1.00 57.75 97 GLN A CA 1
ATOM 733 C C . GLN A 1 97 ? -9.917 -11.268 14.532 1.00 57.75 97 GLN A C 1
ATOM 735 O O . GLN A 1 97 ? -10.290 -11.196 13.359 1.00 57.75 97 GLN A O 1
ATOM 740 N N . VAL A 1 98 ? -9.216 -10.288 15.111 1.00 59.41 98 VAL A N 1
ATOM 741 C CA . VAL A 1 98 ? -8.525 -9.268 14.319 1.00 59.41 98 VAL A CA 1
ATOM 742 C C . VAL A 1 98 ? -7.442 -10.022 13.564 1.00 59.41 98 VAL A C 1
ATOM 744 O O . VAL A 1 98 ? -6.403 -10.360 14.130 1.00 59.41 98 VAL A O 1
ATOM 747 N N . GLN A 1 99 ? -7.734 -10.377 12.313 1.00 57.59 99 GLN A N 1
ATOM 748 C CA . GLN A 1 99 ? -6.752 -10.991 11.431 1.00 57.59 99 GLN A CA 1
ATOM 749 C C . GLN A 1 99 ? -5.504 -10.099 11.448 1.00 57.59 99 GLN A C 1
ATOM 751 O O . GLN A 1 99 ? -5.631 -8.895 11.191 1.00 57.59 99 GLN A O 1
ATOM 756 N N . PRO A 1 100 ? -4.319 -10.631 11.796 1.00 62.97 100 PRO A N 1
ATOM 757 C CA . PRO A 1 100 ? -3.099 -9.846 11.749 1.00 62.97 100 PRO A CA 1
ATOM 758 C C . PRO A 1 100 ? -2.962 -9.283 10.339 1.00 62.97 100 PRO A C 1
ATOM 760 O O . PRO A 1 100 ? -3.116 -10.010 9.356 1.00 62.97 100 PRO A O 1
ATOM 763 N N . TYR A 1 101 ? -2.736 -7.972 10.249 1.00 61.88 101 TYR A N 1
ATOM 764 C CA . TYR A 1 101 ? -2.613 -7.288 8.972 1.00 61.88 101 TYR A CA 1
ATOM 765 C C . TYR A 1 101 ? -1.510 -7.963 8.150 1.00 61.88 101 TYR A C 1
ATOM 767 O O . TYR A 1 101 ? -0.326 -7.876 8.480 1.00 61.88 101 TYR A O 1
ATOM 775 N N . SER A 1 102 ? -1.914 -8.689 7.110 1.00 67.88 102 SER A N 1
ATOM 776 C CA . SER A 1 102 ? -0.992 -9.348 6.198 1.00 67.88 102 SER A CA 1
ATOM 777 C C . SER A 1 102 ? -0.671 -8.394 5.059 1.00 67.88 102 SER A C 1
ATOM 779 O O . SER A 1 102 ? -1.552 -8.022 4.282 1.00 67.88 102 SER A O 1
ATOM 781 N N . LEU A 1 103 ? 0.608 -8.029 4.949 1.00 61.44 103 LEU A N 1
ATOM 782 C CA . LEU A 1 103 ? 1.143 -7.246 3.832 1.00 61.44 103 LEU A CA 1
ATOM 783 C C . LEU A 1 103 ? 0.918 -7.936 2.475 1.00 61.44 103 LEU A C 1
ATOM 785 O O . LEU A 1 103 ? 0.842 -7.259 1.452 1.00 61.44 103 LEU A O 1
ATOM 789 N N . ASP A 1 104 ? 0.796 -9.263 2.453 1.00 68.81 104 ASP A N 1
ATOM 790 C CA . ASP A 1 104 ? 0.577 -10.020 1.219 1.00 68.81 104 ASP A CA 1
ATOM 791 C C . ASP A 1 104 ? -0.890 -10.017 0.784 1.00 68.81 104 ASP A C 1
ATOM 793 O O . ASP A 1 104 ? -1.171 -10.002 -0.411 1.00 68.81 104 ASP A O 1
ATOM 797 N N . LEU A 1 105 ? -1.823 -10.002 1.743 1.00 68.88 105 LEU A N 1
ATOM 798 C CA . LEU A 1 105 ? -3.258 -9.945 1.454 1.00 68.88 105 LEU A CA 1
ATOM 799 C C . LEU A 1 105 ? -3.742 -8.519 1.173 1.00 68.88 105 LEU A C 1
ATOM 801 O O . LEU A 1 105 ? -4.731 -8.364 0.465 1.00 68.88 105 LEU A O 1
ATOM 805 N N . ASP A 1 106 ? -3.071 -7.514 1.753 1.00 74.31 106 ASP A N 1
ATOM 806 C CA . ASP A 1 106 ? -3.343 -6.074 1.621 1.00 74.31 106 ASP A CA 1
ATOM 807 C C . ASP A 1 106 ? -4.835 -5.723 1.419 1.00 74.31 106 ASP A C 1
ATOM 8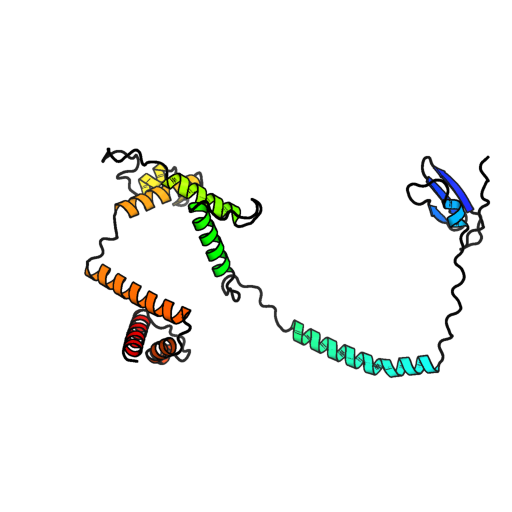09 O O . ASP A 1 106 ? -5.211 -5.081 0.436 1.00 74.31 106 ASP A O 1
ATOM 813 N N . PRO A 1 107 ? -5.727 -6.142 2.335 1.00 71.88 107 PRO A N 1
ATOM 814 C CA . PRO A 1 107 ? -7.171 -6.010 2.135 1.00 71.88 107 PRO A CA 1
ATOM 815 C C . PRO A 1 107 ? -7.641 -4.549 2.053 1.00 71.88 107 PRO A C 1
ATOM 817 O O . PRO A 1 107 ? -8.738 -4.281 1.573 1.00 71.88 107 PRO A O 1
ATOM 820 N N . ALA A 1 108 ? -6.820 -3.606 2.524 1.00 73.94 108 ALA A N 1
ATOM 821 C CA . ALA A 1 108 ? -7.078 -2.171 2.478 1.00 73.94 108 ALA A CA 1
ATOM 822 C C . ALA A 1 108 ? -6.357 -1.455 1.314 1.00 73.94 108 ALA A C 1
ATOM 824 O O . ALA A 1 108 ? -6.485 -0.239 1.185 1.00 73.94 108 ALA A O 1
ATOM 825 N N . GLY A 1 109 ? -5.609 -2.179 0.470 1.00 81.25 109 GLY A N 1
ATOM 826 C CA . GLY A 1 109 ? -4.904 -1.619 -0.689 1.00 81.25 109 GLY A CA 1
ATOM 827 C C . GLY A 1 109 ? -3.778 -0.643 -0.333 1.00 81.25 109 GLY A C 1
ATOM 828 O O . GLY A 1 109 ? -3.404 0.200 -1.151 1.00 81.25 109 GLY A O 1
ATOM 829 N N . ILE A 1 110 ? -3.240 -0.713 0.884 1.00 82.38 110 ILE A N 1
ATOM 830 C CA . ILE A 1 110 ? -2.233 0.215 1.404 1.00 82.38 110 ILE A CA 1
ATOM 831 C C . ILE A 1 110 ? -0.947 0.134 0.581 1.00 82.38 110 ILE A C 1
ATOM 833 O O . ILE A 1 110 ? -0.294 1.161 0.390 1.00 82.38 110 ILE A O 1
ATOM 837 N N . ARG A 1 111 ? -0.574 -1.034 0.040 1.00 82.62 111 ARG A N 1
ATOM 838 C CA . ARG A 1 111 ? 0.613 -1.164 -0.822 1.00 82.62 111 ARG A CA 1
ATOM 839 C C . ARG A 1 111 ? 0.431 -0.423 -2.133 1.00 82.62 111 ARG A C 1
ATOM 841 O O . ARG A 1 111 ? 1.341 0.299 -2.532 1.00 82.62 111 ARG A O 1
ATOM 848 N N . ALA A 1 112 ? -0.727 -0.584 -2.771 1.00 81.50 112 ALA A N 1
ATOM 849 C CA . ALA A 1 112 ? -1.044 0.119 -4.009 1.00 81.50 112 ALA A CA 1
ATOM 850 C C . ALA A 1 112 ? -1.064 1.636 -3.772 1.00 81.50 112 ALA A C 1
ATOM 852 O O . ALA A 1 112 ? -0.339 2.369 -4.436 1.00 81.50 112 ALA A O 1
ATOM 853 N N . LEU A 1 113 ? -1.769 2.088 -2.731 1.00 86.62 113 LEU A N 1
ATOM 854 C CA . LEU A 1 113 ? -1.838 3.505 -2.363 1.00 86.62 113 LEU A CA 1
ATOM 855 C C . LEU A 1 113 ? -0.462 4.101 -2.026 1.00 86.62 113 LEU A C 1
ATOM 857 O O . LEU A 1 113 ? -0.146 5.218 -2.432 1.00 86.62 113 LEU A O 1
ATOM 861 N N . THR A 1 114 ? 0.379 3.355 -1.306 1.00 89.81 114 THR A N 1
ATOM 862 C CA . THR A 1 114 ? 1.741 3.793 -0.966 1.00 89.81 114 THR A CA 1
ATOM 863 C C . THR A 1 114 ? 2.619 3.878 -2.214 1.00 89.81 114 THR A C 1
ATOM 865 O O . THR A 1 114 ? 3.357 4.849 -2.377 1.00 89.81 114 THR A O 1
ATOM 868 N N . ALA A 1 115 ? 2.526 2.897 -3.116 1.00 88.69 115 ALA A N 1
ATOM 869 C CA . ALA A 1 115 ? 3.266 2.894 -4.376 1.00 88.69 115 ALA A CA 1
ATOM 870 C C . ALA A 1 115 ? 2.844 4.053 -5.295 1.00 88.69 115 ALA A C 1
ATOM 872 O O . ALA A 1 115 ? 3.707 4.716 -5.878 1.00 88.69 115 ALA A O 1
ATOM 873 N N . ASP A 1 116 ? 1.545 4.343 -5.375 1.00 92.19 116 ASP A N 1
ATOM 874 C CA . ASP A 1 116 ? 1.009 5.468 -6.144 1.00 92.19 116 ASP A CA 1
ATOM 875 C C . ASP A 1 116 ? 1.479 6.808 -5.569 1.00 92.19 116 ASP A C 1
ATOM 877 O O . ASP A 1 116 ? 1.911 7.689 -6.314 1.00 92.19 116 ASP A O 1
ATOM 881 N N . ALA A 1 117 ? 1.482 6.952 -4.240 1.00 93.31 117 ALA A N 1
ATOM 882 C CA . ALA A 1 117 ? 1.973 8.153 -3.571 1.00 93.31 117 ALA A CA 1
ATOM 883 C C . ALA A 1 117 ? 3.478 8.381 -3.804 1.00 93.31 117 ALA A C 1
ATOM 885 O O . ALA A 1 117 ? 3.891 9.508 -4.089 1.00 93.31 117 ALA A O 1
ATOM 886 N N . ILE A 1 118 ? 4.296 7.322 -3.747 1.00 95.06 118 ILE A N 1
ATOM 887 C CA . ILE A 1 118 ? 5.733 7.389 -4.066 1.00 95.06 118 ILE A CA 1
ATOM 888 C C . ILE A 1 118 ? 5.940 7.771 -5.536 1.00 95.06 118 ILE A C 1
ATOM 890 O O . ILE A 1 118 ? 6.734 8.663 -5.839 1.00 95.06 118 ILE A O 1
ATOM 894 N N . SER A 1 119 ? 5.201 7.137 -6.447 1.00 94.44 119 SER A N 1
ATOM 895 C CA . SER A 1 119 ? 5.277 7.417 -7.886 1.00 94.44 119 SER A CA 1
ATOM 896 C C . SER A 1 119 ? 4.883 8.862 -8.198 1.00 94.44 119 SER A C 1
ATOM 898 O O . SER A 1 119 ? 5.563 9.545 -8.966 1.00 94.44 119 SER A O 1
ATOM 900 N N . GLY A 1 120 ? 3.827 9.357 -7.550 1.00 91.56 120 GLY A N 1
ATOM 901 C CA . GLY A 1 120 ? 3.399 10.749 -7.632 1.00 91.56 120 GLY A CA 1
ATOM 902 C C . GLY A 1 120 ? 4.461 11.713 -7.105 1.00 91.56 120 GLY A C 1
ATOM 903 O O . GLY A 1 120 ? 4.781 12.688 -7.781 1.00 91.56 120 GLY A O 1
ATOM 904 N N . ALA A 1 121 ? 5.062 11.426 -5.947 1.00 95.25 121 ALA A N 1
ATOM 905 C CA . ALA A 1 121 ? 6.126 12.255 -5.381 1.00 95.25 121 ALA A CA 1
ATOM 906 C C . ALA A 1 121 ? 7.346 12.345 -6.312 1.00 95.25 121 ALA A C 1
ATOM 908 O O . ALA A 1 121 ? 7.831 13.448 -6.557 1.00 95.25 121 ALA A O 1
ATOM 909 N N . LEU A 1 122 ? 7.781 11.227 -6.902 1.00 92.81 122 LEU A N 1
ATOM 910 C CA . LEU A 1 122 ? 8.865 11.200 -7.892 1.00 92.81 122 LEU A CA 1
ATOM 911 C C . LEU A 1 122 ? 8.532 12.051 -9.128 1.00 92.81 122 LEU A C 1
ATOM 913 O O . LEU A 1 122 ? 9.347 12.864 -9.563 1.00 92.81 122 LEU A O 1
ATOM 917 N N . ALA A 1 123 ? 7.327 11.896 -9.685 1.00 90.81 123 ALA A N 1
ATOM 918 C CA . ALA A 1 123 ? 6.902 12.617 -10.884 1.00 90.81 123 ALA A CA 1
ATOM 919 C C . ALA A 1 123 ? 6.748 14.130 -10.650 1.00 90.81 123 ALA A C 1
ATOM 921 O O . ALA A 1 123 ? 7.134 14.935 -11.503 1.00 90.81 123 ALA A O 1
ATOM 922 N N . LEU A 1 124 ? 6.193 14.525 -9.501 1.00 93.31 124 LEU A N 1
ATOM 923 C CA . LEU A 1 124 ? 6.054 15.927 -9.099 1.00 93.31 124 LEU A CA 1
ATOM 924 C C . LEU A 1 124 ? 7.417 16.546 -8.771 1.00 93.31 124 LEU A C 1
ATOM 926 O O . LEU A 1 124 ? 7.686 17.681 -9.167 1.00 93.31 124 LEU A O 1
ATOM 930 N N . GLY A 1 125 ? 8.300 15.773 -8.137 1.00 93.94 125 GLY A N 1
ATOM 931 C CA . GLY A 1 125 ? 9.693 16.135 -7.898 1.00 93.94 125 GLY A CA 1
ATOM 932 C C . GLY A 1 125 ? 10.444 16.410 -9.193 1.00 93.94 125 GLY A C 1
ATOM 933 O O . GLY A 1 125 ? 11.080 17.455 -9.333 1.00 93.94 125 GLY A O 1
ATOM 934 N N . PHE A 1 126 ? 10.293 15.533 -10.187 1.00 92.19 126 PHE A N 1
ATOM 935 C CA . PHE A 1 126 ? 10.887 15.711 -11.514 1.00 92.19 126 PHE A CA 1
ATOM 936 C C . PHE A 1 126 ? 10.415 17.000 -12.199 1.00 92.19 126 PHE A C 1
ATOM 938 O O . PHE A 1 126 ? 11.199 17.720 -12.812 1.00 92.19 126 PHE A O 1
ATOM 945 N N . GLN A 1 127 ? 9.137 17.335 -12.050 1.00 90.00 127 GLN A N 1
ATOM 946 C CA . GLN A 1 127 ? 8.565 18.576 -12.577 1.00 90.00 127 GLN A CA 1
ATOM 947 C C . GLN A 1 127 ? 8.915 19.812 -11.732 1.00 90.00 127 GLN A C 1
ATOM 949 O O . GLN A 1 127 ? 8.723 20.938 -12.186 1.00 90.00 127 GLN A O 1
ATOM 954 N N . GLY A 1 128 ? 9.430 19.627 -10.514 1.00 92.88 128 GLY A N 1
ATOM 955 C CA . GLY A 1 128 ? 9.736 20.709 -9.582 1.00 92.88 128 GLY A CA 1
ATOM 956 C C . GLY A 1 128 ? 8.502 21.436 -9.045 1.00 92.88 128 GLY A C 1
ATOM 957 O O . GLY A 1 128 ? 8.588 22.618 -8.723 1.00 92.88 128 GLY A O 1
ATOM 958 N N . VAL A 1 129 ? 7.364 20.748 -8.949 1.00 90.81 129 VAL A N 1
ATOM 959 C CA . VAL A 1 129 ? 6.087 21.314 -8.487 1.00 90.81 129 VAL A CA 1
ATOM 960 C C . VAL A 1 129 ? 5.564 20.565 -7.263 1.00 90.81 129 VAL A C 1
ATOM 962 O O . VAL A 1 129 ? 5.933 19.417 -7.029 1.00 90.81 129 VAL A O 1
ATOM 965 N N . ASN A 1 130 ? 4.682 21.213 -6.497 1.00 90.56 130 ASN A N 1
ATOM 966 C CA . ASN A 1 130 ? 3.982 20.634 -5.342 1.00 90.56 130 ASN A CA 1
ATOM 967 C C . ASN A 1 130 ? 4.911 19.891 -4.358 1.00 90.56 130 ASN A C 1
ATOM 969 O O . ASN A 1 130 ? 4.756 18.680 -4.172 1.00 90.56 130 ASN A O 1
ATOM 973 N N . PRO A 1 131 ? 5.893 20.585 -3.749 1.00 92.81 131 PRO A N 1
ATOM 974 C CA . PRO A 1 131 ? 6.756 19.967 -2.754 1.00 92.81 131 PRO A CA 1
ATOM 975 C C . PRO A 1 131 ? 5.945 19.513 -1.531 1.00 92.81 131 PRO A C 1
ATOM 977 O O . PRO A 1 131 ? 4.938 20.145 -1.186 1.00 92.81 131 PRO A O 1
ATOM 980 N N . PRO A 1 132 ? 6.382 18.447 -0.842 1.00 92.75 132 PRO A N 1
ATOM 981 C CA . PRO A 1 132 ? 5.807 18.061 0.436 1.00 92.75 132 PRO A CA 1
ATOM 982 C C . PRO A 1 132 ? 5.885 19.203 1.465 1.00 92.75 132 PRO A C 1
ATOM 984 O O . PRO A 1 132 ? 6.776 20.048 1.372 1.00 92.75 132 PRO A O 1
ATOM 987 N N . PRO A 1 133 ? 4.982 19.243 2.465 1.00 91.62 133 PRO A N 1
ATOM 988 C CA . PRO A 1 133 ? 4.864 20.379 3.385 1.00 91.62 133 PRO A CA 1
ATOM 989 C C . PRO A 1 133 ? 6.147 20.721 4.155 1.00 91.62 133 PRO A C 1
ATOM 991 O O . PRO A 1 133 ? 6.374 21.879 4.497 1.00 91.62 133 PRO A O 1
ATOM 994 N N . ASN A 1 134 ? 6.962 19.711 4.463 1.00 91.12 134 ASN A N 1
ATOM 995 C CA . ASN A 1 134 ? 8.262 19.848 5.108 1.00 91.12 134 ASN A CA 1
ATOM 996 C C . ASN A 1 134 ? 9.140 18.621 4.798 1.00 91.12 134 ASN A C 1
ATOM 998 O O . ASN A 1 134 ? 8.660 17.622 4.260 1.00 91.12 134 ASN A O 1
ATOM 1002 N N . ASN A 1 135 ? 10.414 18.685 5.189 1.00 85.62 135 ASN A N 1
ATOM 1003 C CA . ASN A 1 135 ? 11.384 17.608 4.963 1.00 85.62 135 ASN A CA 1
ATOM 1004 C C . ASN A 1 135 ? 11.164 16.379 5.867 1.00 85.62 135 ASN A C 1
ATOM 1006 O O . ASN A 1 135 ? 11.764 15.336 5.633 1.00 85.62 135 ASN A O 1
ATOM 1010 N N . GLU A 1 136 ? 10.314 16.485 6.891 1.00 89.94 136 GLU A N 1
ATOM 1011 C CA . GLU A 1 136 ? 9.931 15.361 7.760 1.00 89.94 136 GLU A CA 1
ATOM 1012 C C . GLU A 1 136 ? 8.760 14.557 7.180 1.00 89.94 136 GLU A C 1
ATOM 1014 O O . GLU A 1 136 ? 8.491 13.433 7.610 1.00 89.94 136 GLU A O 1
ATOM 1019 N N . HIS A 1 137 ? 8.055 15.110 6.189 1.00 94.50 137 HIS A N 1
ATOM 1020 C CA . HIS A 1 137 ? 6.998 14.403 5.493 1.00 94.50 137 HIS A CA 1
ATOM 1021 C C . HIS A 1 137 ? 7.603 13.193 4.780 1.00 94.50 137 HIS A C 1
ATOM 1023 O O . HIS A 1 137 ? 8.547 13.320 4.008 1.00 94.50 137 HIS A O 1
ATOM 1029 N N . TRP A 1 138 ? 7.030 12.010 4.982 1.00 96.12 138 TRP A N 1
ATOM 1030 C CA . TRP A 1 138 ? 7.618 10.749 4.516 1.00 96.12 138 TRP A CA 1
ATOM 1031 C C . TRP A 1 138 ? 7.809 10.655 2.986 1.00 96.12 138 TRP A C 1
ATOM 1033 O O . TRP A 1 138 ? 8.625 9.868 2.515 1.00 96.12 138 TRP A O 1
ATOM 1043 N N . LEU A 1 139 ? 7.086 11.473 2.207 1.00 96.25 139 LEU A N 1
ATOM 1044 C CA . LEU A 1 139 ? 7.270 11.610 0.752 1.00 96.25 139 LEU A CA 1
ATOM 1045 C C . LEU A 1 139 ? 8.417 12.547 0.326 1.00 96.25 139 LEU A C 1
ATOM 1047 O O . LEU A 1 139 ? 8.771 12.551 -0.852 1.00 96.25 139 LEU A O 1
ATOM 1051 N N . ALA A 1 140 ? 8.991 13.336 1.239 1.00 96.12 140 ALA A N 1
ATOM 1052 C CA . ALA A 1 140 ? 10.055 14.301 0.941 1.00 96.12 140 ALA A CA 1
ATOM 1053 C C . ALA A 1 140 ? 11.281 13.675 0.256 1.00 96.12 140 ALA A C 1
ATOM 1055 O O . ALA A 1 140 ? 11.660 14.188 -0.799 1.00 96.12 140 ALA A O 1
ATOM 1056 N N . PRO A 1 141 ? 11.821 12.526 0.719 1.00 96.38 141 PRO A N 1
ATOM 1057 C CA . PRO A 1 141 ? 12.969 11.902 0.063 1.00 96.38 141 PRO A CA 1
ATOM 1058 C C . PRO A 1 141 ? 12.674 11.512 -1.390 1.00 96.38 141 PRO A C 1
ATOM 1060 O O . PRO A 1 141 ? 13.513 11.656 -2.270 1.00 96.38 141 PRO A O 1
ATOM 1063 N N . PHE A 1 142 ? 11.456 11.045 -1.670 1.00 96.12 142 PHE A N 1
ATOM 1064 C CA . PHE A 1 142 ? 11.061 10.622 -3.014 1.00 96.12 142 PHE A CA 1
ATOM 1065 C C . PHE A 1 142 ? 10.854 11.813 -3.953 1.00 96.12 142 PHE A C 1
ATOM 1067 O O . PHE A 1 142 ? 11.217 11.748 -5.126 1.00 96.12 142 PHE A O 1
ATOM 1074 N N . TRP A 1 143 ? 10.319 12.923 -3.444 1.00 96.56 143 TRP A N 1
ATOM 1075 C CA . TRP A 1 143 ? 10.216 14.158 -4.218 1.00 96.56 143 TRP A CA 1
ATOM 1076 C C . TRP A 1 143 ? 11.602 14.740 -4.549 1.00 96.56 143 TRP A C 1
ATOM 1078 O O . TRP A 1 143 ? 11.843 15.155 -5.685 1.00 96.56 143 TRP A O 1
ATOM 1088 N N . GLU A 1 144 ? 12.548 14.691 -3.607 1.00 94.50 144 GLU A N 1
ATOM 1089 C CA . GLU A 1 144 ? 13.947 15.072 -3.848 1.00 94.50 144 GLU A CA 1
ATOM 1090 C C . GLU A 1 144 ? 14.627 14.179 -4.891 1.00 94.50 144 GLU A C 1
ATOM 1092 O O . GLU A 1 144 ? 15.236 14.704 -5.82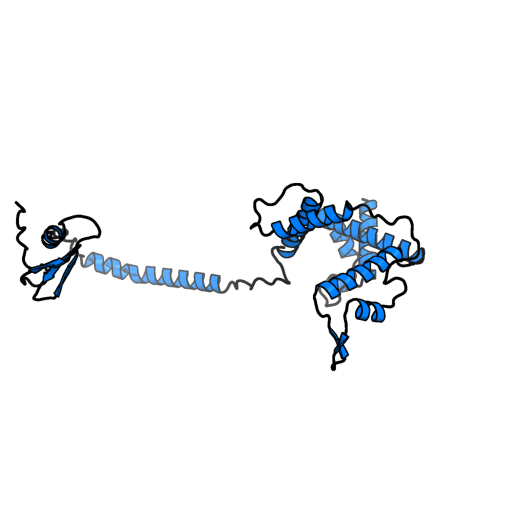3 1.00 94.50 144 GLU A O 1
ATOM 1097 N N . ILE A 1 145 ? 14.429 12.858 -4.839 1.00 95.06 145 ILE A N 1
ATOM 1098 C CA . ILE A 1 145 ? 14.926 11.940 -5.882 1.00 95.06 145 ILE A CA 1
ATOM 1099 C C . ILE A 1 145 ? 14.391 12.338 -7.267 1.00 95.06 145 ILE A C 1
ATOM 1101 O O . ILE A 1 145 ? 15.128 12.324 -8.259 1.00 95.06 145 ILE A O 1
ATOM 1105 N N . GLY A 1 146 ? 13.118 12.735 -7.356 1.00 92.31 146 GLY A N 1
ATOM 1106 C CA . GLY A 1 146 ? 12.539 13.267 -8.590 1.00 92.31 146 GLY A CA 1
ATOM 1107 C C . GLY A 1 146 ? 13.269 14.521 -9.083 1.00 92.31 146 GLY A C 1
ATOM 1108 O O . GLY A 1 146 ? 13.650 14.599 -10.254 1.00 92.31 146 GLY A O 1
ATOM 1109 N N . ARG A 1 147 ? 13.524 15.483 -8.187 1.00 93.12 147 ARG A N 1
ATOM 1110 C CA . ARG A 1 147 ? 14.267 16.722 -8.489 1.00 93.12 147 ARG A CA 1
ATOM 1111 C C . ARG A 1 147 ? 15.683 16.453 -8.981 1.00 93.12 147 ARG A C 1
ATOM 1113 O O . ARG A 1 147 ? 16.117 17.061 -9.961 1.00 93.12 147 ARG A O 1
ATOM 1120 N N . GLU A 1 148 ? 16.392 15.554 -8.313 1.00 89.56 148 GLU A N 1
ATOM 1121 C CA . GLU A 1 148 ? 17.743 15.140 -8.694 1.00 89.56 148 GLU A CA 1
ATOM 1122 C C . GLU A 1 148 ? 17.750 14.479 -10.074 1.00 89.56 148 GLU A C 1
ATOM 1124 O O . GLU A 1 148 ? 18.603 14.785 -10.910 1.00 89.56 148 GLU A O 1
ATOM 1129 N N . SER A 1 149 ? 16.747 13.645 -10.355 1.00 86.56 149 SER A N 1
ATOM 1130 C CA . SER A 1 149 ? 16.580 13.000 -11.660 1.00 86.56 149 SER A CA 1
ATOM 1131 C C . SER A 1 149 ? 16.374 14.028 -12.779 1.00 86.56 149 SER A C 1
ATOM 1133 O O . SER A 1 149 ? 16.975 13.912 -13.847 1.00 86.56 149 SER A O 1
ATOM 1135 N N . ALA A 1 150 ? 15.587 15.081 -12.540 1.00 82.31 150 ALA A N 1
ATOM 1136 C CA . ALA A 1 150 ? 15.418 16.169 -13.505 1.00 82.31 150 ALA A CA 1
ATOM 1137 C C . ALA A 1 150 ? 16.717 16.954 -13.742 1.00 82.31 150 ALA A C 1
ATOM 1139 O O . ALA A 1 150 ? 17.034 17.295 -14.884 1.00 82.31 150 ALA A O 1
ATOM 1140 N N . ALA A 1 151 ? 17.502 17.186 -12.685 1.00 77.94 151 ALA A N 1
ATOM 1141 C CA . ALA A 1 151 ? 18.805 17.835 -12.794 1.00 77.94 151 ALA A CA 1
ATOM 1142 C C . ALA A 1 151 ? 19.804 16.999 -13.613 1.00 77.94 151 ALA A C 1
ATOM 1144 O O . ALA A 1 151 ? 20.585 17.565 -14.374 1.00 77.94 151 ALA A O 1
ATOM 1145 N N . GLN A 1 152 ? 19.752 15.667 -13.515 1.00 73.31 152 GLN A N 1
ATOM 1146 C CA . GLN A 1 152 ? 20.574 14.769 -14.333 1.00 73.31 152 GLN A CA 1
ATOM 1147 C C . GLN A 1 152 ? 20.170 14.779 -15.815 1.00 73.31 152 GLN A C 1
ATOM 1149 O O . GLN A 1 152 ? 21.045 14.741 -16.676 1.00 73.31 152 GLN A O 1
ATOM 1154 N N . VAL A 1 153 ? 18.873 14.880 -16.127 1.00 71.06 153 VAL A N 1
ATOM 1155 C CA . VAL A 1 153 ? 18.378 14.964 -17.518 1.00 71.06 153 VAL A CA 1
ATOM 1156 C C . VAL A 1 153 ? 18.702 16.317 -18.166 1.00 71.06 153 VAL A C 1
ATOM 1158 O O . VAL A 1 153 ? 18.903 16.390 -19.376 1.00 71.06 153 VAL A O 1
ATOM 1161 N N . GLN A 1 154 ? 18.778 17.389 -17.375 1.00 52.78 154 GLN A N 1
ATOM 1162 C CA . GLN A 1 154 ? 19.127 18.735 -17.848 1.00 52.78 154 GLN A CA 1
ATOM 1163 C C . GLN A 1 154 ? 20.633 18.995 -17.939 1.00 52.78 154 GLN A C 1
ATOM 1165 O O . GLN A 1 154 ? 21.028 20.052 -18.436 1.00 52.78 154 GLN A O 1
ATOM 1170 N N . GLN A 1 155 ? 21.488 18.056 -17.520 1.00 44.31 155 GLN A N 1
ATOM 1171 C CA . GLN A 1 155 ? 22.897 18.144 -17.885 1.00 44.31 155 GLN A CA 1
ATOM 1172 C C . GLN A 1 155 ? 23.023 17.897 -19.393 1.00 44.31 155 GLN A C 1
ATOM 1174 O O . GLN A 1 155 ? 22.607 16.837 -19.869 1.00 44.31 155 GLN A O 1
ATOM 1179 N N . PRO A 1 156 ? 23.582 18.842 -20.173 1.00 42.84 156 PRO A N 1
ATOM 1180 C CA . PRO A 1 156 ? 23.877 18.570 -21.565 1.00 42.84 156 PRO A CA 1
ATOM 1181 C C . PRO A 1 156 ? 24.815 17.366 -21.604 1.00 42.84 156 PRO A C 1
ATOM 1183 O O . PRO A 1 156 ? 25.887 17.378 -20.996 1.00 42.84 156 PRO A O 1
ATOM 1186 N N . VAL A 1 157 ? 24.403 16.315 -22.311 1.00 45.06 157 VAL A N 1
ATOM 1187 C CA . VAL A 1 157 ? 25.301 15.246 -22.742 1.00 45.06 157 VAL A CA 1
ATOM 1188 C C . VAL A 1 157 ? 26.324 15.867 -23.689 1.00 45.06 157 VAL A C 1
ATOM 1190 O O . VAL A 1 157 ? 26.170 15.867 -24.908 1.00 45.06 157 VAL A O 1
ATOM 1193 N N . SER A 1 158 ? 27.368 16.453 -23.111 1.00 42.22 158 SER A N 1
ATOM 1194 C CA . SER A 1 158 ? 28.590 16.844 -23.801 1.00 42.22 158 SER A CA 1
ATOM 1195 C C . SER A 1 158 ? 29.259 15.564 -24.296 1.00 42.22 158 SER A C 1
ATOM 1197 O O . SER A 1 158 ? 30.083 14.972 -23.605 1.00 42.22 158 SER A O 1
ATOM 1199 N N . GLY A 1 159 ? 28.815 15.072 -25.450 1.00 44.50 159 GLY A N 1
ATOM 1200 C CA . GLY A 1 159 ? 29.273 13.802 -26.003 1.00 44.50 159 GLY A CA 1
ATOM 1201 C C . GLY A 1 159 ? 28.428 13.305 -27.171 1.00 44.50 159 GLY A C 1
ATOM 1202 O O . GLY A 1 159 ? 28.083 12.129 -27.207 1.00 44.50 159 GLY A O 1
ATOM 1203 N N . ALA A 1 160 ? 28.059 14.191 -28.099 1.00 39.75 160 ALA A N 1
ATOM 1204 C CA . ALA A 1 160 ? 27.495 13.789 -29.391 1.00 39.75 160 ALA A CA 1
ATOM 1205 C C . ALA A 1 160 ? 28.564 13.622 -30.493 1.00 39.75 160 ALA A C 1
ATOM 1207 O O . ALA A 1 160 ? 28.230 13.156 -31.574 1.00 39.75 160 ALA A O 1
ATOM 1208 N N . ASP A 1 161 ? 29.840 13.892 -30.199 1.00 41.81 161 ASP A N 1
ATOM 1209 C CA . ASP A 1 161 ? 30.972 13.614 -31.090 1.00 41.81 161 ASP A CA 1
ATOM 1210 C C . ASP A 1 161 ? 31.986 12.716 -30.367 1.00 41.81 161 ASP A C 1
ATOM 1212 O O . ASP A 1 161 ? 32.731 13.169 -29.502 1.00 41.81 161 ASP A O 1
ATOM 1216 N N . GLY A 1 162 ? 31.985 11.416 -30.683 1.00 39.38 162 GLY A N 1
ATOM 1217 C CA . GLY A 1 162 ? 32.933 10.451 -30.111 1.00 39.38 162 GLY A CA 1
ATOM 1218 C C . GLY A 1 162 ? 32.415 9.014 -30.101 1.00 39.38 162 GLY A C 1
ATOM 1219 O O . GLY A 1 162 ? 32.117 8.452 -29.051 1.00 39.38 162 GLY A O 1
ATOM 1220 N N . LEU A 1 163 ? 32.304 8.396 -31.276 1.00 47.66 163 LEU A N 1
ATOM 1221 C CA . LEU A 1 163 ? 31.799 7.031 -31.484 1.00 47.66 163 LEU A CA 1
ATOM 1222 C C . LEU A 1 163 ? 32.721 5.887 -30.968 1.00 47.66 163 LEU A C 1
ATOM 1224 O O . LEU A 1 163 ? 32.580 4.762 -31.440 1.00 47.66 163 LEU A O 1
ATOM 1228 N N . SER A 1 164 ? 33.623 6.097 -29.990 1.00 47.84 164 SER A N 1
ATOM 1229 C CA . SER A 1 164 ? 34.481 5.001 -29.473 1.00 47.84 164 SER A CA 1
ATOM 1230 C C . SER A 1 164 ? 34.950 5.020 -28.007 1.00 47.84 164 SER A C 1
ATOM 1232 O O . SER A 1 164 ? 35.542 4.024 -27.608 1.00 47.84 164 SER A O 1
ATOM 1234 N N . ASP A 1 165 ? 34.697 6.039 -27.178 1.00 56.09 165 ASP A N 1
ATOM 1235 C CA . ASP A 1 165 ? 35.414 6.165 -25.888 1.00 56.09 165 ASP A CA 1
ATOM 1236 C C . ASP A 1 165 ? 34.495 6.193 -24.659 1.00 56.09 165 ASP A C 1
ATOM 1238 O O . ASP A 1 165 ? 34.202 7.240 -24.086 1.00 56.09 165 ASP A O 1
ATOM 1242 N N . TYR A 1 166 ? 34.076 5.023 -24.174 1.00 61.78 166 TYR A N 1
ATOM 1243 C CA . TYR A 1 166 ? 33.785 4.887 -22.744 1.00 61.78 166 TYR A CA 1
ATOM 1244 C C . TYR A 1 166 ? 34.453 3.634 -22.182 1.00 61.78 166 TYR A C 1
ATOM 1246 O O . TYR A 1 166 ? 34.501 2.611 -22.869 1.00 61.78 166 TYR A O 1
ATOM 1254 N N . PRO A 1 167 ? 34.944 3.683 -20.927 1.00 68.56 167 PRO A N 1
ATOM 1255 C CA . PRO A 1 167 ? 35.879 2.687 -20.397 1.00 68.56 167 PRO A CA 1
ATOM 1256 C C . PRO A 1 167 ? 35.355 1.251 -20.398 1.00 68.56 167 PRO A C 1
ATOM 1258 O O . PRO A 1 167 ? 36.146 0.320 -20.351 1.00 68.56 167 PRO A O 1
ATOM 1261 N N . THR A 1 168 ? 34.034 1.066 -20.429 1.00 70.12 168 THR A N 1
ATOM 1262 C CA . THR A 1 168 ? 33.369 -0.239 -20.333 1.00 70.12 168 THR A CA 1
ATOM 1263 C C . THR A 1 168 ? 32.808 -0.758 -21.655 1.00 70.12 168 THR A C 1
ATOM 1265 O O . THR A 1 168 ? 32.195 -1.830 -21.686 1.00 70.12 168 THR A O 1
ATOM 1268 N N . HIS A 1 169 ? 33.021 -0.037 -22.760 1.00 70.31 169 HIS A N 1
ATOM 1269 C CA . HIS A 1 169 ? 32.594 -0.483 -24.083 1.00 70.31 169 HIS A CA 1
ATOM 1270 C C . HIS A 1 169 ? 33.282 -1.804 -24.465 1.00 70.31 169 HIS A C 1
ATOM 1272 O O . HIS A 1 169 ? 34.494 -1.947 -24.331 1.00 70.31 169 HIS A O 1
ATOM 1278 N N . GLY A 1 170 ? 32.501 -2.794 -24.909 1.00 70.56 170 GLY A N 1
ATOM 1279 C CA . GLY A 1 170 ? 33.008 -4.126 -25.262 1.00 70.56 170 GLY A CA 1
ATOM 1280 C C . GLY A 1 170 ? 33.359 -5.036 -24.075 1.00 70.56 170 GLY A C 1
ATOM 1281 O O . GLY A 1 170 ? 33.691 -6.198 -24.297 1.00 70.56 170 GLY A O 1
ATOM 1282 N N . MET A 1 171 ? 33.249 -4.565 -22.825 1.00 80.88 171 MET A N 1
ATOM 1283 C CA . MET A 1 171 ? 33.438 -5.429 -21.657 1.00 80.88 171 MET A CA 1
ATOM 1284 C C . MET A 1 171 ? 32.270 -6.402 -21.495 1.00 80.88 171 MET A C 1
ATOM 1286 O O . MET A 1 171 ? 31.109 -5.980 -21.472 1.00 80.88 171 MET A O 1
ATOM 1290 N N . ASN A 1 172 ? 32.577 -7.682 -21.289 1.00 81.94 172 ASN A N 1
ATOM 1291 C CA . ASN A 1 172 ? 31.599 -8.680 -20.861 1.00 81.94 172 ASN A CA 1
ATOM 1292 C C . ASN A 1 172 ? 31.194 -8.479 -19.385 1.00 81.94 172 ASN A C 1
ATOM 1294 O O . ASN A 1 172 ? 31.806 -7.698 -18.652 1.00 81.94 172 ASN A O 1
ATOM 1298 N N . LEU A 1 173 ? 30.156 -9.189 -18.932 1.00 80.62 173 LEU A N 1
ATOM 1299 C CA . LEU A 1 173 ? 29.624 -9.034 -17.574 1.00 80.62 173 LEU A CA 1
ATOM 1300 C C . LEU A 1 173 ? 30.688 -9.263 -16.486 1.00 80.62 173 LEU A C 1
ATOM 1302 O O . LEU A 1 173 ? 30.772 -8.469 -15.554 1.00 80.62 173 LEU A O 1
ATOM 1306 N N . GLY A 1 174 ? 31.542 -10.282 -16.628 1.00 80.88 174 GLY A N 1
ATOM 1307 C CA . GLY A 1 174 ? 32.619 -10.568 -15.671 1.00 80.88 174 GLY A CA 1
ATOM 1308 C C . GLY A 1 174 ? 33.667 -9.453 -15.606 1.00 80.88 174 GLY A C 1
ATOM 1309 O O . GLY A 1 174 ? 34.063 -9.026 -14.524 1.00 80.88 174 GLY A O 1
ATOM 1310 N N . GLN A 1 175 ? 34.054 -8.901 -16.757 1.00 81.31 175 GLN A N 1
ATOM 1311 C CA . GLN A 1 175 ? 34.960 -7.750 -16.835 1.00 81.31 175 GLN A CA 1
ATOM 1312 C C . GLN A 1 175 ? 34.346 -6.499 -16.198 1.00 81.31 175 GLN A C 1
ATOM 1314 O O . GLN A 1 175 ? 35.051 -5.747 -15.530 1.00 81.31 175 GLN A O 1
ATOM 1319 N N . ARG A 1 176 ? 33.031 -6.294 -16.343 1.00 84.19 176 ARG A N 1
ATOM 1320 C CA . ARG A 1 176 ? 32.315 -5.177 -15.707 1.00 84.19 176 ARG A CA 1
ATOM 1321 C C . ARG A 1 176 ? 32.198 -5.348 -14.199 1.00 84.19 176 ARG A C 1
ATOM 1323 O O . ARG A 1 176 ? 32.377 -4.369 -13.482 1.00 84.19 176 ARG A O 1
ATOM 1330 N N . ILE A 1 177 ? 31.937 -6.568 -13.731 1.00 84.75 177 ILE A N 1
ATOM 1331 C CA . ILE A 1 177 ? 31.939 -6.916 -12.305 1.00 84.75 177 ILE A CA 1
ATOM 1332 C C . ILE A 1 177 ? 33.308 -6.592 -11.702 1.00 84.75 177 ILE A C 1
ATOM 1334 O O . ILE A 1 177 ? 33.372 -5.848 -10.728 1.00 84.75 177 ILE A O 1
ATOM 1338 N N . ALA A 1 178 ? 34.396 -7.048 -12.327 1.00 84.12 178 ALA A N 1
ATOM 1339 C CA . ALA A 1 178 ? 35.750 -6.728 -11.881 1.00 84.12 178 ALA A CA 1
ATOM 1340 C C . ALA A 1 178 ? 36.043 -5.215 -11.940 1.00 84.12 178 ALA A C 1
ATOM 1342 O O . ALA A 1 178 ? 36.638 -4.662 -11.016 1.00 84.12 178 ALA A O 1
ATOM 1343 N N . HIS A 1 179 ? 35.580 -4.528 -12.989 1.00 83.50 179 HIS A N 1
ATOM 1344 C CA . HIS A 1 179 ? 35.776 -3.088 -13.180 1.00 83.50 179 HIS A CA 1
ATOM 1345 C C . HIS A 1 179 ? 35.112 -2.239 -12.086 1.00 83.50 179 HIS A C 1
ATOM 1347 O O . HIS A 1 179 ? 35.708 -1.267 -11.632 1.00 83.50 179 HIS A O 1
ATOM 1353 N N . VAL A 1 180 ? 33.915 -2.613 -11.615 1.00 86.50 180 VAL A N 1
ATOM 1354 C CA . VAL A 1 180 ? 33.260 -1.929 -10.480 1.00 86.50 180 VAL A CA 1
ATOM 1355 C C . VAL A 1 180 ? 33.801 -2.379 -9.114 1.00 86.50 180 VAL A C 1
ATOM 1357 O O . VAL A 1 180 ? 33.309 -1.938 -8.079 1.00 86.50 180 VAL A O 1
ATOM 1360 N N . GLY A 1 181 ? 34.816 -3.250 -9.089 1.00 84.56 181 GLY A N 1
ATOM 1361 C CA . GLY A 1 181 ? 35.450 -3.739 -7.865 1.00 84.56 181 GLY A CA 1
ATOM 1362 C C . GLY A 1 181 ? 34.792 -4.974 -7.248 1.00 84.56 181 GLY A C 1
ATOM 1363 O O . GLY A 1 181 ? 35.054 -5.265 -6.080 1.00 84.56 181 GLY A O 1
ATOM 1364 N N . GLY A 1 182 ? 33.958 -5.690 -8.005 1.00 88.44 182 GLY A N 1
ATOM 1365 C CA . GLY A 1 182 ? 33.424 -6.992 -7.621 1.00 88.44 182 GLY A CA 1
ATOM 1366 C C . GLY A 1 182 ? 34.517 -8.061 -7.593 1.00 88.44 182 GLY A C 1
ATOM 1367 O O . GLY A 1 182 ? 35.384 -8.095 -8.471 1.00 88.44 182 GLY A O 1
ATOM 1368 N N . ARG A 1 183 ? 34.505 -8.922 -6.574 1.00 87.25 183 ARG A N 1
ATOM 1369 C CA . ARG A 1 183 ? 35.489 -10.003 -6.397 1.00 87.25 183 ARG A CA 1
ATOM 1370 C C . ARG A 1 183 ? 34.783 -11.287 -6.004 1.00 87.25 183 ARG A C 1
ATOM 1372 O O . ARG A 1 183 ? 33.827 -11.245 -5.239 1.00 87.25 183 ARG A O 1
ATOM 1379 N N . GLU A 1 184 ? 35.271 -12.414 -6.499 1.00 89.25 184 GLU A N 1
ATOM 1380 C CA . GLU A 1 184 ? 34.803 -13.716 -6.035 1.00 89.25 184 GLU A CA 1
ATOM 1381 C C . GLU A 1 184 ? 35.399 -14.020 -4.660 1.00 89.25 184 GLU A C 1
ATOM 1383 O O . GLU A 1 184 ? 36.609 -13.902 -4.446 1.00 89.25 184 GLU A O 1
ATOM 1388 N N . ASN A 1 185 ? 34.540 -14.389 -3.717 1.00 86.06 185 ASN A N 1
ATOM 1389 C CA . ASN A 1 185 ? 34.954 -14.865 -2.409 1.00 86.06 185 ASN A CA 1
ATOM 1390 C C . ASN A 1 185 ? 35.307 -16.364 -2.461 1.00 86.06 185 ASN A C 1
ATOM 1392 O O . ASN A 1 185 ? 35.049 -17.063 -3.440 1.00 86.06 185 ASN A O 1
ATOM 1396 N N . ALA A 1 186 ? 35.870 -16.890 -1.370 1.00 81.06 186 ALA A N 1
ATOM 1397 C CA . ALA A 1 186 ? 36.264 -18.301 -1.269 1.00 81.06 186 ALA A CA 1
ATOM 1398 C C . ALA A 1 186 ? 35.088 -19.299 -1.389 1.00 81.06 186 ALA A C 1
ATOM 1400 O O . ALA A 1 186 ? 35.312 -20.501 -1.505 1.00 81.06 186 ALA A O 1
ATOM 1401 N N . GLN A 1 187 ? 33.846 -18.813 -1.341 1.00 81.25 187 GLN A N 1
ATOM 1402 C CA . GLN A 1 187 ? 32.616 -19.597 -1.443 1.00 81.25 187 GLN A CA 1
ATOM 1403 C C . GLN A 1 187 ? 31.990 -19.526 -2.849 1.00 81.25 187 GLN A C 1
ATOM 1405 O O . GLN A 1 187 ? 30.949 -20.139 -3.073 1.00 81.25 187 GLN A O 1
ATOM 1410 N N . GLY A 1 188 ? 32.611 -18.804 -3.790 1.00 85.50 188 GLY A N 1
ATOM 1411 C CA . GLY A 1 188 ? 32.142 -18.671 -5.172 1.00 85.50 188 GLY A CA 1
ATOM 1412 C C . GLY A 1 188 ? 31.072 -17.597 -5.395 1.00 85.50 188 GLY A C 1
ATOM 1413 O O . GLY A 1 188 ? 30.446 -17.584 -6.452 1.00 85.50 188 GLY A O 1
ATOM 1414 N N . TYR A 1 189 ? 30.846 -16.696 -4.433 1.00 85.88 189 TYR A N 1
ATOM 1415 C CA . TYR A 1 189 ? 29.949 -15.547 -4.600 1.00 85.88 189 TYR A CA 1
ATOM 1416 C C . TYR A 1 189 ? 30.724 -14.295 -4.999 1.00 85.88 189 TYR A C 1
ATOM 1418 O O . TYR A 1 189 ? 31.845 -14.075 -4.546 1.00 85.88 189 TYR A O 1
ATOM 1426 N N . VAL A 1 190 ? 30.095 -13.438 -5.804 1.00 87.75 190 VAL A N 1
ATOM 1427 C CA . VAL A 1 190 ? 30.625 -12.111 -6.128 1.00 87.75 190 VAL A CA 1
ATOM 1428 C C . VAL A 1 190 ? 30.239 -11.131 -5.025 1.00 87.75 190 VAL A C 1
ATOM 1430 O O . VAL A 1 190 ? 29.059 -10.850 -4.817 1.00 87.75 190 VAL A O 1
ATOM 1433 N N . GLU A 1 191 ? 31.236 -10.572 -4.351 1.00 87.94 191 GLU A N 1
ATOM 1434 C CA . GLU A 1 191 ? 31.074 -9.524 -3.348 1.00 87.94 191 GLU A CA 1
ATOM 1435 C C . GLU A 1 191 ? 31.487 -8.168 -3.917 1.00 87.94 191 GLU A C 1
ATOM 1437 O O . GLU A 1 191 ? 32.458 -8.056 -4.668 1.00 87.94 191 GLU A O 1
ATOM 1442 N N . PHE A 1 192 ? 30.762 -7.119 -3.530 1.00 88.62 192 PHE A N 1
ATOM 1443 C CA . PHE A 1 192 ? 31.048 -5.741 -3.919 1.00 88.62 192 PHE A CA 1
ATOM 1444 C C . PHE A 1 192 ? 31.436 -4.929 -2.687 1.00 88.62 192 PHE A C 1
ATOM 1446 O O . PHE A 1 192 ? 30.761 -4.980 -1.663 1.00 88.62 192 PHE A O 1
ATOM 1453 N N . GLY A 1 193 ? 32.498 -4.128 -2.801 1.00 79.38 193 GLY A N 1
ATOM 1454 C CA . GLY A 1 193 ? 32.985 -3.299 -1.693 1.00 79.38 193 GLY A CA 1
ATOM 1455 C C . GLY A 1 193 ? 32.043 -2.160 -1.275 1.00 79.38 193 GLY A C 1
ATOM 1456 O O . GLY A 1 193 ? 32.285 -1.524 -0.253 1.00 79.38 193 GLY A O 1
ATOM 1457 N N . SER A 1 194 ? 30.990 -1.870 -2.050 1.00 83.38 194 SER A N 1
ATOM 1458 C CA . SER A 1 194 ? 29.945 -0.911 -1.679 1.00 83.38 194 SER A CA 1
ATOM 1459 C C . SER A 1 194 ? 28.651 -1.104 -2.489 1.00 83.38 194 SER A C 1
ATOM 1461 O O . SER A 1 194 ? 28.697 -1.597 -3.620 1.00 83.38 194 SER A O 1
ATOM 1463 N N . PRO A 1 195 ? 27.495 -0.630 -1.984 1.00 83.12 195 PRO A N 1
ATOM 1464 C CA . PRO A 1 195 ? 26.260 -0.546 -2.770 1.00 83.12 195 PRO A CA 1
ATOM 1465 C C . PRO A 1 195 ? 26.396 0.316 -4.037 1.00 83.12 195 PRO A C 1
ATOM 1467 O O . PRO A 1 195 ? 25.742 0.049 -5.043 1.00 83.12 195 PRO A O 1
ATOM 1470 N N . MET A 1 196 ? 27.279 1.323 -4.027 1.00 70.88 196 MET A N 1
ATOM 1471 C CA . MET A 1 196 ? 27.534 2.159 -5.206 1.00 70.88 196 MET A CA 1
ATOM 1472 C C . MET A 1 196 ? 28.176 1.378 -6.359 1.00 70.88 196 MET A C 1
ATOM 1474 O O . MET A 1 196 ? 27.865 1.656 -7.514 1.00 70.88 196 MET A O 1
ATOM 1478 N N . ALA A 1 197 ? 29.017 0.378 -6.073 1.00 77.75 197 ALA A N 1
ATOM 1479 C CA . ALA A 1 197 ? 29.587 -0.494 -7.102 1.00 77.75 197 ALA A CA 1
ATOM 1480 C C . ALA A 1 197 ? 28.503 -1.317 -7.819 1.00 77.75 197 ALA A C 1
ATOM 1482 O O . ALA A 1 197 ? 28.519 -1.448 -9.044 1.00 77.75 197 ALA A O 1
ATOM 1483 N N . VAL A 1 198 ? 27.512 -1.801 -7.065 1.00 83.69 198 VAL A N 1
ATOM 1484 C CA . VAL A 1 198 ? 26.342 -2.496 -7.620 1.00 83.69 198 VAL A CA 1
ATOM 1485 C C . VAL A 1 198 ? 25.503 -1.538 -8.465 1.00 83.69 198 VAL A C 1
ATOM 1487 O O . VAL A 1 198 ? 25.126 -1.874 -9.585 1.00 83.69 198 VAL A O 1
ATOM 1490 N N . HIS A 1 199 ? 25.266 -0.317 -7.976 1.00 79.12 199 HIS A N 1
ATOM 1491 C CA . HIS A 1 199 ? 24.540 0.699 -8.736 1.00 79.12 199 HIS A CA 1
ATOM 1492 C C . HIS A 1 199 ? 25.240 1.031 -10.064 1.00 79.12 199 HIS A C 1
ATOM 1494 O O . HIS A 1 199 ? 24.596 1.064 -11.111 1.00 79.12 199 HIS A O 1
ATOM 1500 N N . ALA A 1 200 ? 26.565 1.201 -10.055 1.00 80.88 200 ALA A N 1
ATOM 1501 C CA . ALA A 1 200 ? 27.349 1.438 -11.266 1.00 80.88 200 ALA A CA 1
ATOM 1502 C C . ALA A 1 200 ? 27.242 0.273 -12.267 1.00 80.88 200 ALA A C 1
ATOM 1504 O O . ALA A 1 200 ? 27.079 0.502 -13.467 1.00 80.88 200 ALA A O 1
ATOM 1505 N N . LEU A 1 201 ? 27.262 -0.975 -11.784 1.00 85.88 201 LEU A N 1
ATOM 1506 C CA . LEU A 1 201 ? 27.058 -2.156 -12.625 1.00 85.88 201 LEU A CA 1
ATOM 1507 C C . LEU A 1 201 ? 25.666 -2.164 -13.269 1.00 85.88 201 LEU A C 1
ATOM 1509 O O . LEU A 1 201 ? 25.555 -2.398 -14.472 1.00 85.88 201 LEU A O 1
ATOM 1513 N N . ILE A 1 202 ? 24.619 -1.856 -12.500 1.00 84.81 202 ILE A N 1
ATOM 1514 C CA . ILE A 1 202 ? 23.243 -1.755 -13.007 1.00 84.81 202 ILE A CA 1
ATOM 1515 C C . ILE A 1 202 ? 23.160 -0.693 -14.108 1.00 84.81 202 ILE A C 1
ATOM 1517 O O . ILE A 1 202 ? 22.620 -0.965 -15.178 1.00 84.81 202 ILE A O 1
ATOM 1521 N N . GLN A 1 203 ? 23.756 0.482 -13.899 1.00 83.31 203 GLN A N 1
ATOM 1522 C CA . GLN A 1 203 ? 23.775 1.549 -14.904 1.00 83.31 203 GLN A CA 1
ATOM 1523 C C . GLN A 1 203 ? 24.519 1.138 -16.180 1.00 83.31 203 GLN A C 1
ATOM 1525 O O . GLN A 1 203 ? 24.076 1.457 -17.284 1.00 83.31 203 GLN A O 1
ATOM 1530 N N . HIS A 1 204 ? 25.625 0.398 -16.060 1.00 82.69 204 HIS A N 1
ATOM 1531 C CA . HIS A 1 204 ? 26.331 -0.158 -17.215 1.00 82.69 204 HIS A CA 1
ATOM 1532 C C . HIS A 1 204 ? 25.449 -1.127 -18.010 1.00 82.69 204 HIS A C 1
ATOM 1534 O O . HIS A 1 204 ? 25.423 -1.063 -19.237 1.00 82.69 204 HIS A O 1
ATOM 1540 N N . VAL A 1 205 ? 24.713 -2.002 -17.325 1.00 80.19 205 VAL A N 1
ATOM 1541 C CA . VAL A 1 205 ? 23.822 -2.982 -17.958 1.00 80.19 205 VAL A CA 1
ATOM 1542 C C . VAL A 1 205 ? 22.620 -2.295 -18.612 1.00 80.19 205 VAL A C 1
ATOM 1544 O O . VAL A 1 205 ? 22.340 -2.538 -19.781 1.00 80.19 205 VAL A O 1
ATOM 1547 N N . LEU A 1 206 ? 21.941 -1.384 -17.912 1.00 78.50 206 LEU A N 1
ATOM 1548 C CA . LEU A 1 206 ? 20.783 -0.657 -18.450 1.00 78.50 206 LEU A CA 1
ATOM 1549 C C . LEU A 1 206 ? 21.144 0.220 -19.653 1.00 78.50 206 LEU A C 1
ATOM 1551 O O . LEU A 1 206 ? 20.365 0.311 -20.604 1.00 78.50 206 LEU A O 1
ATOM 1555 N N . ARG A 1 207 ? 22.334 0.832 -19.636 1.00 75.31 207 ARG A N 1
ATOM 1556 C CA . ARG A 1 207 ? 22.876 1.586 -20.773 1.00 75.31 207 ARG A CA 1
ATOM 1557 C C . ARG A 1 207 ? 23.064 0.693 -21.995 1.00 75.31 207 ARG A C 1
ATOM 1559 O O . ARG A 1 207 ? 22.701 1.102 -23.096 1.00 75.31 207 ARG A O 1
ATOM 1566 N N . ASP A 1 208 ? 23.604 -0.508 -21.807 1.00 70.31 208 ASP A N 1
ATOM 1567 C CA . ASP A 1 208 ? 23.748 -1.482 -22.888 1.00 70.31 208 ASP A CA 1
ATOM 1568 C C . ASP A 1 208 ? 22.384 -1.932 -23.410 1.00 70.31 208 ASP A C 1
ATOM 1570 O O . ASP A 1 208 ? 22.196 -1.955 -24.619 1.00 70.31 208 ASP A O 1
ATOM 1574 N N . PHE A 1 209 ? 21.412 -2.204 -22.535 1.00 66.75 209 PHE A N 1
ATOM 1575 C CA . PHE A 1 209 ? 20.041 -2.538 -22.942 1.00 66.75 209 PHE A CA 1
ATOM 1576 C C . PHE A 1 209 ? 19.386 -1.421 -23.765 1.00 66.75 209 PHE A C 1
ATOM 1578 O O . PHE A 1 209 ? 18.762 -1.692 -24.789 1.00 66.75 209 PHE A O 1
ATOM 1585 N N . HIS A 1 210 ? 19.563 -0.160 -23.360 1.00 62.41 210 HIS A N 1
ATOM 1586 C CA . HIS A 1 210 ? 19.074 0.990 -24.124 1.00 62.41 210 HIS A CA 1
ATOM 1587 C C . HIS A 1 210 ? 19.762 1.119 -25.488 1.00 62.41 210 HIS A C 1
ATOM 1589 O O . HIS A 1 210 ? 19.105 1.458 -26.471 1.00 62.41 210 HIS A O 1
ATOM 1595 N N . ARG A 1 211 ? 21.067 0.823 -25.573 1.00 63.22 211 ARG A N 1
ATOM 1596 C CA . ARG A 1 211 ? 21.836 0.867 -26.830 1.00 63.22 211 ARG A CA 1
ATOM 1597 C C . ARG A 1 211 ? 21.589 -0.335 -27.738 1.00 63.22 211 ARG A C 1
ATOM 1599 O O . ARG A 1 211 ? 21.672 -0.188 -28.951 1.00 63.22 211 ARG A O 1
ATOM 1606 N N . GLN A 1 212 ? 21.269 -1.493 -27.168 1.00 59.56 212 GLN A N 1
ATOM 1607 C CA . GLN A 1 212 ? 20.877 -2.690 -27.911 1.00 59.56 212 GLN A CA 1
ATOM 1608 C C . GLN A 1 212 ? 19.486 -2.554 -28.545 1.00 59.56 212 GLN A C 1
ATOM 1610 O O . GLN A 1 212 ? 19.165 -3.365 -29.400 1.00 59.56 212 GLN A O 1
ATOM 1615 N N . GLY A 1 213 ? 18.713 -1.516 -28.184 1.00 45.75 213 GLY A N 1
ATOM 1616 C CA . GLY A 1 213 ? 17.578 -1.007 -28.953 1.00 45.75 213 GLY A CA 1
ATOM 1617 C C . GLY A 1 213 ? 16.542 -2.065 -29.316 1.00 45.75 213 GLY A C 1
ATOM 1618 O O . GLY A 1 213 ? 16.547 -2.534 -30.443 1.00 45.75 213 GLY A O 1
ATOM 1619 N N . ARG A 1 214 ? 15.609 -2.355 -28.394 1.00 49.41 214 ARG A N 1
ATOM 1620 C CA . ARG A 1 214 ? 14.630 -3.458 -28.479 1.00 49.41 214 ARG A CA 1
ATOM 1621 C C . ARG A 1 214 ? 15.330 -4.816 -28.613 1.00 49.41 214 ARG A C 1
ATOM 1623 O O . ARG A 1 214 ? 16.253 -5.016 -29.389 1.00 49.41 214 ARG A O 1
ATOM 1630 N N . VAL A 1 215 ? 14.845 -5.810 -27.877 1.00 53.53 215 VAL A N 1
ATOM 1631 C CA . VAL A 1 215 ? 15.073 -7.201 -28.282 1.00 53.53 215 VAL A CA 1
ATOM 1632 C C . VAL A 1 215 ? 14.733 -7.260 -29.777 1.00 53.53 215 VAL A C 1
ATOM 1634 O O . VAL A 1 215 ? 13.695 -6.717 -30.161 1.00 53.53 215 VAL A O 1
ATOM 1637 N N . ASN A 1 216 ? 15.610 -7.821 -30.619 1.00 54.88 216 ASN A N 1
ATOM 1638 C CA . ASN A 1 216 ? 15.312 -8.108 -32.028 1.00 54.88 216 ASN A CA 1
ATOM 1639 C C . ASN A 1 216 ? 14.208 -9.175 -32.072 1.00 54.88 216 ASN A C 1
ATOM 1641 O O . ASN A 1 216 ? 14.427 -10.332 -32.417 1.00 54.88 216 ASN A O 1
ATOM 1645 N N . LEU A 1 217 ? 13.016 -8.784 -31.635 1.00 55.84 217 LEU A N 1
ATOM 1646 C CA . LEU A 1 217 ? 11.784 -9.492 -31.833 1.00 55.84 217 LEU A CA 1
ATOM 1647 C C . LEU A 1 217 ? 11.595 -9.491 -33.335 1.00 55.84 217 LEU A C 1
ATOM 1649 O O . LEU A 1 217 ? 11.608 -8.438 -33.983 1.00 55.84 217 LEU A O 1
ATOM 1653 N N . THR A 1 218 ? 11.448 -10.685 -33.884 1.00 70.06 218 THR A N 1
ATOM 1654 C CA . THR A 1 218 ? 10.966 -10.828 -35.250 1.00 70.06 218 THR A CA 1
ATOM 1655 C C . THR A 1 218 ? 9.670 -10.018 -35.402 1.00 70.06 218 THR A C 1
ATOM 1657 O O . THR A 1 218 ? 8.944 -9.850 -34.419 1.00 70.06 218 THR A O 1
ATOM 1660 N N . PRO A 1 219 ? 9.335 -9.520 -36.603 1.00 72.50 219 PRO A N 1
ATOM 1661 C CA . PRO A 1 219 ? 8.075 -8.805 -36.820 1.00 72.50 219 PRO A CA 1
ATOM 1662 C C . PRO A 1 219 ? 6.857 -9.551 -36.247 1.00 72.50 219 PRO A C 1
ATOM 1664 O O . PRO A 1 219 ? 6.015 -8.949 -35.595 1.00 72.50 219 PRO A O 1
ATOM 1667 N N . ALA A 1 220 ? 6.852 -10.885 -36.346 1.00 69.62 220 ALA A N 1
ATOM 1668 C CA . ALA A 1 220 ? 5.824 -11.741 -35.759 1.00 69.62 220 ALA A CA 1
ATOM 1669 C C . ALA A 1 220 ? 5.730 -11.652 -34.222 1.00 69.62 220 ALA A C 1
ATOM 1671 O O . ALA A 1 220 ? 4.635 -11.682 -33.670 1.00 69.62 220 ALA A O 1
ATOM 1672 N N . GLN A 1 221 ? 6.859 -11.533 -33.521 1.00 67.88 221 GLN A N 1
ATOM 1673 C CA . GLN A 1 221 ? 6.878 -11.357 -32.066 1.00 67.88 221 GLN A CA 1
ATOM 1674 C C . GLN A 1 221 ? 6.458 -9.941 -31.656 1.00 67.88 221 GLN A C 1
ATOM 1676 O O . GLN A 1 221 ? 5.778 -9.778 -30.653 1.00 67.88 221 GLN A O 1
ATOM 1681 N N . GLN A 1 222 ? 6.802 -8.921 -32.448 1.00 68.50 222 GLN A N 1
ATOM 1682 C CA . GLN A 1 222 ? 6.337 -7.550 -32.205 1.00 68.50 222 GLN A CA 1
ATOM 1683 C C . GLN A 1 222 ? 4.820 -7.428 -32.380 1.00 68.50 222 GLN A C 1
ATOM 1685 O O . GLN A 1 222 ? 4.159 -6.730 -31.610 1.00 68.50 222 GLN A O 1
ATOM 1690 N N . ASP A 1 223 ? 4.269 -8.120 -33.377 1.00 74.81 223 ASP A N 1
ATOM 1691 C CA . ASP A 1 223 ? 2.828 -8.184 -33.600 1.00 74.81 223 ASP A CA 1
ATOM 1692 C C . ASP A 1 223 ? 2.120 -8.944 -32.469 1.00 74.81 223 ASP A C 1
ATOM 1694 O O . ASP A 1 223 ? 1.086 -8.482 -31.989 1.00 74.81 223 ASP A O 1
ATOM 1698 N N . ALA A 1 224 ? 2.696 -10.052 -31.986 1.00 74.38 224 ALA A N 1
ATOM 1699 C CA . ALA A 1 224 ? 2.175 -10.783 -30.829 1.00 74.38 224 ALA A CA 1
ATOM 1700 C C . ALA A 1 224 ? 2.158 -9.913 -29.559 1.00 74.38 224 ALA A C 1
ATOM 1702 O O . ALA A 1 224 ? 1.109 -9.770 -28.932 1.00 74.38 224 ALA A O 1
ATOM 1703 N N . ASP A 1 225 ? 3.264 -9.230 -29.252 1.00 73.44 225 ASP A N 1
ATOM 1704 C CA . ASP A 1 225 ? 3.359 -8.321 -28.102 1.00 73.44 225 ASP A CA 1
ATOM 1705 C C . ASP A 1 225 ? 2.347 -7.171 -28.191 1.00 73.44 225 ASP A C 1
ATOM 1707 O O . ASP A 1 225 ? 1.780 -6.733 -27.187 1.00 73.44 225 ASP A O 1
ATOM 1711 N N . LYS A 1 226 ? 2.096 -6.662 -29.403 1.00 78.12 226 LYS A N 1
ATOM 1712 C CA . LYS A 1 226 ? 1.090 -5.621 -29.628 1.00 78.12 226 LYS A CA 1
ATOM 1713 C C . LYS A 1 226 ? -0.320 -6.138 -29.343 1.00 78.12 226 LYS A C 1
ATOM 1715 O O . LYS A 1 226 ? -1.098 -5.431 -28.703 1.00 78.12 226 LYS A O 1
ATOM 1720 N N . VAL A 1 227 ? -0.635 -7.355 -29.787 1.00 79.19 227 VAL A N 1
ATOM 1721 C CA . VAL A 1 227 ? -1.927 -8.001 -29.522 1.00 79.19 227 VAL A CA 1
ATOM 1722 C C . VAL A 1 227 ? -2.123 -8.222 -28.020 1.00 79.19 227 VAL A C 1
ATOM 1724 O O . VAL A 1 227 ? -3.190 -7.888 -27.498 1.00 79.19 227 VAL A O 1
ATOM 1727 N N . ASP A 1 228 ? -1.099 -8.685 -27.307 1.00 81.38 228 ASP A N 1
ATOM 1728 C CA . ASP A 1 228 ? -1.169 -8.896 -25.856 1.00 81.38 228 ASP A CA 1
ATOM 1729 C C . ASP A 1 228 ? -1.311 -7.576 -25.091 1.00 81.38 228 ASP A C 1
ATOM 1731 O O . ASP A 1 228 ? -2.134 -7.455 -24.178 1.00 81.38 228 ASP A O 1
ATOM 1735 N N . ALA A 1 229 ? -0.594 -6.532 -25.515 1.00 76.00 229 ALA A N 1
ATOM 1736 C CA . ALA A 1 229 ? -0.743 -5.199 -24.944 1.00 76.00 229 ALA A CA 1
ATOM 1737 C C . ALA A 1 229 ? -2.159 -4.629 -25.155 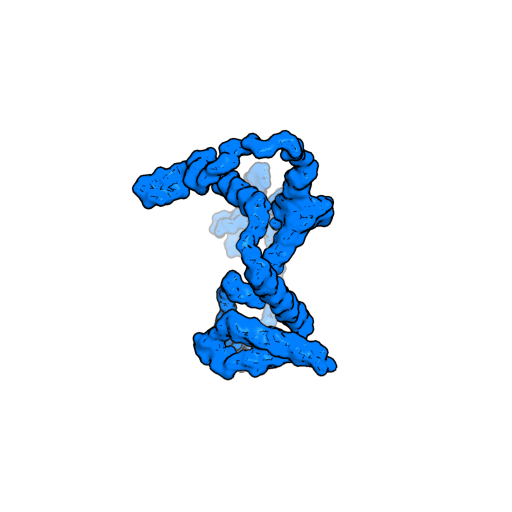1.00 76.00 229 ALA A C 1
ATOM 1739 O O . ALA A 1 229 ? -2.701 -3.971 -24.262 1.00 76.00 229 ALA A O 1
ATOM 1740 N N . ASP A 1 230 ? -2.774 -4.881 -26.312 1.00 80.50 230 ASP A N 1
ATOM 1741 C CA . ASP A 1 230 ? -4.148 -4.465 -26.605 1.00 80.50 230 ASP A CA 1
ATOM 1742 C C . ASP A 1 230 ? -5.175 -5.251 -25.765 1.00 80.50 230 ASP A C 1
ATOM 1744 O O . ASP A 1 230 ? -6.121 -4.651 -25.243 1.00 80.50 230 ASP A O 1
ATOM 1748 N N . ARG A 1 231 ? -4.975 -6.565 -25.575 1.00 84.31 231 ARG A N 1
ATOM 1749 C CA . ARG A 1 231 ? -5.799 -7.406 -24.682 1.00 84.31 231 ARG A CA 1
ATOM 1750 C C . ARG A 1 231 ? -5.747 -6.911 -23.241 1.00 84.31 231 ARG A C 1
ATOM 1752 O O . ARG A 1 231 ? -6.797 -6.725 -22.622 1.00 84.31 231 ARG A O 1
ATOM 1759 N N . TYR A 1 232 ? -4.546 -6.634 -22.733 1.00 79.56 232 TYR A N 1
ATOM 1760 C CA . TYR A 1 232 ? -4.361 -6.138 -21.372 1.00 79.56 232 TYR A CA 1
ATOM 1761 C C . TYR A 1 232 ? -5.045 -4.785 -21.154 1.00 79.56 232 TYR A C 1
ATOM 1763 O O . TYR A 1 232 ? -5.727 -4.598 -20.146 1.00 79.56 232 TYR A O 1
ATOM 1771 N N . ARG A 1 233 ? -4.925 -3.850 -22.109 1.00 82.88 233 ARG A N 1
ATOM 1772 C CA . ARG A 1 233 ? -5.616 -2.552 -22.024 1.00 82.88 233 ARG A CA 1
ATOM 1773 C C . ARG A 1 233 ? -7.132 -2.720 -21.982 1.00 82.88 233 ARG A C 1
ATOM 1775 O O . ARG A 1 233 ? -7.764 -2.138 -21.108 1.00 82.88 233 ARG A O 1
ATOM 1782 N N . ALA A 1 234 ? -7.700 -3.555 -22.852 1.00 78.12 234 ALA A N 1
ATOM 1783 C CA . ALA A 1 234 ? -9.142 -3.802 -22.873 1.00 78.12 234 ALA A CA 1
ATOM 1784 C C . ALA A 1 234 ? -9.652 -4.405 -21.552 1.00 78.12 234 ALA A C 1
ATOM 1786 O O . ALA A 1 234 ? -10.662 -3.948 -21.015 1.00 78.12 234 ALA A O 1
ATOM 1787 N N . TRP A 1 235 ? -8.938 -5.394 -21.004 1.00 83.12 235 TRP A N 1
ATOM 1788 C CA . TRP A 1 235 ? -9.282 -5.987 -19.712 1.00 83.12 235 TRP A CA 1
ATOM 1789 C C . TRP A 1 235 ? -9.189 -4.9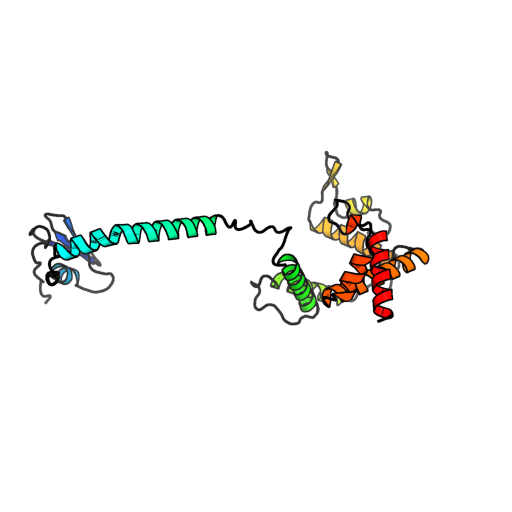70 -18.570 1.00 83.12 235 TRP A C 1
ATOM 1791 O O . TRP A 1 235 ? -10.126 -4.840 -17.780 1.00 83.12 235 TRP A O 1
ATOM 1801 N N . ARG A 1 236 ? -8.092 -4.205 -18.514 1.00 82.19 236 ARG A N 1
ATOM 1802 C CA . ARG A 1 236 ? -7.871 -3.169 -17.499 1.00 82.19 236 ARG A CA 1
ATOM 1803 C C . ARG A 1 236 ? -8.965 -2.107 -17.540 1.00 82.19 236 ARG A C 1
ATOM 1805 O O . ARG A 1 236 ? -9.525 -1.779 -16.500 1.00 82.19 236 ARG A O 1
ATOM 1812 N N . ASP A 1 237 ? -9.273 -1.578 -18.718 1.00 81.12 237 ASP A N 1
ATOM 1813 C CA . ASP A 1 237 ? -10.259 -0.506 -18.867 1.00 81.12 237 ASP A CA 1
ATOM 1814 C C . ASP A 1 237 ? -11.664 -1.002 -18.474 1.00 81.12 237 ASP A C 1
ATOM 1816 O O . ASP A 1 237 ? -12.406 -0.291 -17.796 1.00 81.12 237 ASP A O 1
ATOM 1820 N N . ALA A 1 238 ? -12.004 -2.256 -18.792 1.00 76.31 238 ALA A N 1
ATOM 1821 C CA . ALA A 1 238 ? -13.250 -2.881 -18.350 1.00 76.31 238 ALA A CA 1
ATOM 1822 C C . ALA A 1 238 ? -13.303 -3.133 -16.832 1.00 76.31 238 ALA A C 1
ATOM 1824 O O . ALA A 1 238 ? -14.366 -2.963 -16.229 1.00 76.31 238 ALA A O 1
ATOM 1825 N N . ALA A 1 239 ? -12.180 -3.511 -16.212 1.00 70.69 239 ALA A N 1
ATOM 1826 C CA . ALA A 1 239 ? -12.070 -3.676 -14.763 1.00 70.69 239 ALA A CA 1
ATOM 1827 C C . ALA A 1 239 ? -12.220 -2.331 -14.031 1.00 70.69 239 ALA A C 1
ATOM 1829 O O . ALA A 1 239 ? -12.990 -2.236 -13.077 1.00 70.69 239 ALA A O 1
ATOM 1830 N N . VAL A 1 240 ? -11.563 -1.273 -14.524 1.00 74.62 240 VAL A N 1
ATOM 1831 C CA . VAL A 1 240 ? -11.691 0.099 -13.997 1.00 74.62 240 VAL A CA 1
ATOM 1832 C C . VAL A 1 240 ? -13.122 0.619 -14.146 1.00 74.62 240 VAL A C 1
ATOM 1834 O O . VAL A 1 240 ? -13.656 1.233 -13.226 1.00 74.62 240 VAL A O 1
ATOM 1837 N N . ALA A 1 241 ? -13.775 0.333 -15.273 1.00 77.50 241 ALA A N 1
ATOM 1838 C CA . ALA A 1 241 ? -15.168 0.705 -15.513 1.00 77.50 241 ALA A CA 1
ATOM 1839 C C . ALA A 1 241 ? -16.187 -0.169 -14.754 1.00 77.50 241 ALA A C 1
ATOM 1841 O O . ALA A 1 241 ? -17.390 0.054 -14.883 1.00 77.50 241 ALA A O 1
ATOM 1842 N N . ASN A 1 242 ? -15.733 -1.181 -14.002 1.00 81.38 242 ASN A N 1
ATOM 1843 C CA . ASN A 1 242 ? -16.575 -2.188 -13.354 1.00 81.38 242 ASN A CA 1
ATOM 1844 C C . ASN A 1 242 ? -17.622 -2.800 -14.313 1.00 81.38 242 ASN A C 1
ATOM 1846 O O . ASN A 1 242 ? -18.798 -2.988 -13.976 1.00 81.38 242 ASN A O 1
ATOM 1850 N N . SER A 1 243 ? -17.204 -3.068 -15.555 1.00 83.06 243 SER A N 1
ATOM 1851 C CA . SER A 1 243 ? -18.092 -3.506 -16.632 1.00 83.06 243 SER A CA 1
ATOM 1852 C C . SER A 1 243 ? -18.592 -4.930 -16.389 1.00 83.06 243 SER A C 1
ATOM 1854 O O . SER A 1 243 ? -17.961 -5.925 -16.754 1.00 83.06 243 SER A O 1
ATOM 1856 N N . THR A 1 244 ? -19.777 -5.027 -15.786 1.00 81.81 244 THR A N 1
ATOM 1857 C CA . THR A 1 244 ? -20.460 -6.304 -15.529 1.00 81.81 244 THR A CA 1
ATOM 1858 C C . THR A 1 244 ? -20.681 -7.135 -16.806 1.00 81.81 244 THR A C 1
ATOM 1860 O O . THR A 1 244 ? -20.491 -8.352 -16.734 1.00 81.81 244 THR A O 1
ATOM 1863 N N . PRO A 1 245 ? -21.031 -6.548 -17.973 1.00 83.44 245 PRO A N 1
ATOM 1864 C CA . PRO A 1 245 ? -21.169 -7.304 -19.220 1.00 83.44 245 PRO A CA 1
ATOM 1865 C C . PRO A 1 245 ? -19.854 -7.937 -19.687 1.00 83.44 245 PRO A C 1
ATOM 1867 O O . PRO A 1 245 ? -19.829 -9.130 -19.978 1.00 83.44 245 PRO A O 1
ATOM 1870 N N . PHE A 1 246 ? -18.750 -7.181 -19.669 1.00 82.75 246 PHE A N 1
ATOM 1871 C CA . PHE A 1 246 ? -17.445 -7.678 -20.116 1.00 82.75 246 PHE A CA 1
ATOM 1872 C C . PHE A 1 246 ? -16.924 -8.808 -19.222 1.00 82.75 246 PHE A C 1
ATOM 1874 O O . PHE A 1 246 ? -16.502 -9.855 -19.709 1.00 82.75 246 PHE A O 1
ATOM 1881 N N . VAL A 1 247 ? -16.998 -8.623 -17.900 1.00 80.94 247 VAL A N 1
ATOM 1882 C CA . VAL A 1 247 ? -16.547 -9.632 -16.930 1.00 80.94 247 VAL A CA 1
ATOM 1883 C C . VAL A 1 247 ? -17.395 -10.902 -17.025 1.00 80.94 247 VAL A C 1
ATOM 1885 O O . VAL A 1 247 ? -16.861 -12.006 -16.911 1.00 80.94 247 VAL A O 1
ATOM 1888 N N . ARG A 1 248 ? -18.707 -10.769 -17.271 1.00 84.25 248 ARG A N 1
ATOM 1889 C CA . ARG A 1 248 ? -19.602 -11.914 -17.475 1.00 84.25 248 ARG A CA 1
ATOM 1890 C C . ARG A 1 248 ? -19.258 -12.673 -18.756 1.00 84.25 248 ARG A C 1
ATOM 1892 O O . ARG A 1 248 ? -19.056 -13.875 -18.660 1.00 84.25 248 ARG A O 1
ATOM 1899 N N . ALA A 1 249 ? -19.119 -11.988 -19.890 1.00 83.56 249 ALA A N 1
ATOM 1900 C CA . ALA A 1 249 ? -18.747 -12.589 -21.175 1.00 83.56 249 ALA A CA 1
ATOM 1901 C C . ALA A 1 249 ? -17.404 -13.338 -21.103 1.00 83.56 249 ALA A C 1
ATOM 1903 O O . ALA A 1 249 ? -17.283 -14.496 -21.510 1.00 83.56 249 ALA A O 1
ATOM 1904 N N . MET A 1 250 ? -16.401 -12.709 -20.486 1.00 85.69 250 MET A N 1
ATOM 1905 C CA . MET A 1 250 ? -15.087 -13.314 -20.270 1.00 85.69 250 MET A CA 1
ATOM 1906 C C . MET A 1 250 ? -15.189 -14.562 -19.382 1.00 85.69 250 MET A C 1
ATOM 1908 O O . MET A 1 250 ? -14.694 -15.628 -19.747 1.00 85.69 250 MET A O 1
ATOM 1912 N N . ARG A 1 251 ? -15.880 -14.466 -18.237 1.00 83.69 251 ARG A N 1
ATOM 1913 C CA . ARG A 1 251 ? -16.120 -15.618 -17.353 1.00 83.69 251 ARG A CA 1
ATOM 1914 C C . ARG A 1 251 ? -16.888 -16.721 -18.073 1.00 83.69 251 ARG A C 1
ATOM 1916 O O . ARG A 1 251 ? -16.614 -17.887 -17.825 1.00 83.69 251 ARG A O 1
ATOM 1923 N N . ASP A 1 252 ? -17.835 -16.368 -18.937 1.00 85.88 252 ASP A N 1
ATOM 1924 C CA . ASP A 1 252 ? -18.675 -17.326 -19.645 1.00 85.88 252 ASP A CA 1
ATOM 1925 C C . ASP A 1 252 ? -17.911 -18.109 -20.727 1.00 85.88 252 ASP A C 1
ATOM 1927 O O . ASP A 1 252 ? -18.260 -19.254 -21.016 1.00 85.88 252 ASP A O 1
ATOM 1931 N N . THR A 1 253 ? -16.816 -17.536 -21.227 1.00 86.38 253 THR A N 1
ATOM 1932 C CA . THR A 1 253 ? -15.930 -18.153 -22.226 1.00 86.38 253 THR A CA 1
ATOM 1933 C C . THR A 1 253 ? -14.880 -19.083 -21.609 1.00 86.38 253 THR A C 1
ATOM 1935 O O . THR A 1 253 ? -14.368 -19.978 -22.282 1.00 86.38 253 THR A O 1
ATOM 1938 N N . LEU A 1 254 ? -14.550 -18.906 -20.325 1.00 85.69 254 LEU A N 1
ATOM 1939 C CA . LEU A 1 254 ? -13.587 -19.779 -19.655 1.00 85.69 254 LEU A CA 1
ATOM 1940 C C . LEU A 1 254 ? -14.111 -21.228 -19.561 1.00 85.69 254 LEU A C 1
ATOM 1942 O O . LEU A 1 254 ? -15.319 -21.451 -19.436 1.00 85.69 254 LEU A O 1
ATOM 1946 N N . PRO A 1 255 ? -13.222 -22.239 -19.569 1.00 80.75 255 PRO A N 1
ATOM 1947 C CA . PRO A 1 255 ? -13.627 -23.628 -19.385 1.00 80.75 255 PRO A CA 1
ATOM 1948 C C . PRO A 1 255 ? -14.382 -23.820 -18.059 1.00 80.75 255 PRO A C 1
ATOM 1950 O O . PRO A 1 255 ? -13.989 -23.219 -17.055 1.00 80.75 255 PRO A O 1
ATOM 1953 N N . PRO A 1 256 ? -15.399 -24.701 -17.991 1.00 76.62 256 PRO A N 1
ATOM 1954 C CA . PRO A 1 256 ? -16.178 -24.935 -16.768 1.00 76.62 256 PRO A CA 1
ATOM 1955 C C . PRO A 1 256 ? -15.300 -25.284 -15.561 1.00 76.62 256 PRO A C 1
ATOM 1957 O O . PRO A 1 256 ? -15.509 -24.790 -14.456 1.00 76.62 256 PRO A O 1
ATOM 1960 N N . GLU A 1 257 ? -14.237 -26.056 -15.794 1.00 75.25 257 GLU A N 1
ATOM 1961 C CA . GLU A 1 257 ? -13.279 -26.439 -14.756 1.00 75.25 257 GLU A CA 1
ATOM 1962 C C . GLU A 1 257 ? -12.517 -25.254 -14.156 1.00 75.25 257 GLU A C 1
ATOM 1964 O O . GLU A 1 257 ? -12.151 -25.299 -12.987 1.00 75.25 257 GLU A O 1
ATOM 1969 N N . ALA A 1 258 ? -12.322 -24.181 -14.921 1.00 68.00 258 ALA A N 1
ATOM 1970 C CA . ALA A 1 258 ? -11.687 -22.957 -14.449 1.00 68.00 258 ALA A CA 1
ATOM 1971 C C . ALA A 1 258 ? -12.696 -21.956 -13.844 1.00 68.00 258 ALA A C 1
ATOM 1973 O O . ALA A 1 258 ? -12.303 -21.000 -13.179 1.00 68.00 258 ALA A O 1
ATOM 1974 N N . ARG A 1 259 ? -14.002 -22.170 -14.061 1.00 67.38 259 ARG A N 1
ATOM 1975 C CA . ARG A 1 259 ? -15.099 -21.317 -13.567 1.00 67.38 259 ARG A CA 1
ATOM 1976 C C . ARG A 1 259 ? -15.669 -21.780 -12.228 1.00 67.38 259 ARG A C 1
ATOM 1978 O O . ARG A 1 259 ? -16.097 -20.949 -11.433 1.00 67.38 259 ARG A O 1
ATOM 1985 N N . GLU A 1 260 ? -15.706 -23.089 -11.992 1.00 68.25 260 GLU A N 1
ATOM 1986 C CA . GLU A 1 260 ? -16.461 -23.722 -10.896 1.00 68.25 260 GLU A CA 1
ATOM 1987 C C . GLU A 1 260 ? -15.623 -24.007 -9.634 1.00 68.25 260 GLU A C 1
ATOM 1989 O O . GLU A 1 260 ? -15.976 -24.865 -8.828 1.00 68.25 260 GLU A O 1
ATOM 1994 N N . GLY A 1 261 ? -14.500 -23.308 -9.440 1.00 57.75 261 GLY A N 1
ATOM 1995 C CA . GLY A 1 261 ? -13.688 -23.437 -8.220 1.00 57.75 261 GLY A CA 1
ATOM 1996 C C . GLY A 1 261 ? -12.945 -24.773 -8.077 1.00 57.75 261 GLY A C 1
ATOM 1997 O O . GLY A 1 261 ? -12.530 -25.130 -6.975 1.00 57.75 261 GLY A O 1
ATOM 1998 N N . LYS A 1 262 ? -12.757 -25.519 -9.173 1.00 58.69 262 LYS A N 1
ATOM 1999 C CA . LYS A 1 262 ? -11.840 -26.671 -9.218 1.00 58.69 262 LYS A CA 1
ATOM 2000 C C . LYS A 1 262 ? -10.383 -26.168 -9.257 1.00 58.69 262 LYS A C 1
ATOM 2002 O O . LYS A 1 262 ? -10.143 -25.040 -9.681 1.00 58.69 262 LYS A O 1
ATOM 2007 N N . PRO A 1 263 ? -9.381 -26.966 -8.839 1.00 61.50 263 PRO A N 1
ATOM 2008 C CA . PRO A 1 263 ? -8.033 -26.472 -8.522 1.00 61.50 263 PRO A CA 1
ATOM 2009 C C . PRO A 1 263 ? -7.165 -26.141 -9.749 1.00 61.50 263 PRO A C 1
ATOM 2011 O O . PRO A 1 263 ? -5.939 -26.106 -9.641 1.00 61.50 263 PRO A O 1
ATOM 2014 N N . ARG A 1 264 ? -7.761 -25.924 -10.927 1.00 76.00 264 ARG A N 1
ATOM 2015 C CA . ARG A 1 264 ? -7.016 -25.571 -12.133 1.00 76.00 264 ARG A CA 1
ATOM 2016 C C . ARG A 1 264 ? -7.257 -24.113 -12.489 1.00 76.00 264 ARG A C 1
ATOM 2018 O O . ARG A 1 264 ? -8.320 -23.741 -12.977 1.00 76.00 264 ARG A O 1
ATOM 2025 N N . TRP A 1 265 ? -6.218 -23.312 -12.299 1.00 74.50 265 TRP A N 1
ATOM 2026 C CA . TRP A 1 265 ? -6.159 -21.960 -12.835 1.00 74.50 265 TRP A CA 1
ATOM 2027 C C . TRP A 1 265 ? -6.205 -21.993 -14.373 1.00 74.50 265 TRP A C 1
ATOM 2029 O O . TRP A 1 265 ? -5.581 -22.879 -14.976 1.00 74.50 265 TRP A O 1
ATOM 2039 N N . PRO A 1 266 ? -6.923 -21.059 -15.024 1.00 80.56 266 PRO A N 1
ATOM 2040 C CA . PRO A 1 266 ? -6.875 -20.947 -16.472 1.00 80.56 266 PRO A CA 1
ATOM 2041 C C . PRO A 1 266 ? -5.449 -20.650 -16.950 1.00 80.56 266 PRO A C 1
ATOM 2043 O O . PRO A 1 266 ? -4.701 -19.899 -16.321 1.00 80.56 266 PRO A O 1
ATOM 2046 N N . THR A 1 267 ? -5.076 -21.255 -18.071 1.00 84.94 267 THR A N 1
ATOM 2047 C CA . THR A 1 267 ? -3.813 -20.995 -18.769 1.00 84.94 267 THR A CA 1
ATOM 2048 C C . THR A 1 267 ? -3.842 -19.624 -19.446 1.00 84.94 267 THR A C 1
ATOM 2050 O O . THR A 1 267 ? -4.912 -19.064 -19.681 1.00 84.94 267 THR A O 1
ATOM 2053 N N . ALA A 1 268 ? -2.671 -19.091 -19.808 1.00 78.62 268 ALA A N 1
ATOM 2054 C CA . ALA A 1 268 ? -2.572 -17.824 -20.538 1.00 78.62 268 ALA A CA 1
ATOM 2055 C C . ALA A 1 268 ? -3.405 -17.835 -21.836 1.00 78.62 268 ALA A C 1
ATOM 2057 O O . ALA A 1 268 ? -4.205 -16.938 -22.058 1.00 78.62 268 ALA A O 1
ATOM 2058 N N . ALA A 1 269 ? -3.331 -18.919 -22.616 1.00 84.00 269 ALA A N 1
ATOM 2059 C CA . ALA A 1 269 ? -4.103 -19.055 -23.851 1.00 84.00 269 ALA A CA 1
ATOM 2060 C C . ALA A 1 269 ? -5.628 -19.067 -23.620 1.00 84.00 269 ALA A C 1
ATOM 2062 O O . ALA A 1 269 ? -6.386 -18.550 -24.439 1.00 84.00 269 ALA A O 1
ATOM 2063 N N . GLU A 1 270 ? -6.092 -19.646 -22.507 1.00 84.81 270 GLU A N 1
ATOM 2064 C CA . GLU A 1 270 ? -7.513 -19.633 -22.134 1.00 84.81 270 GLU A CA 1
ATOM 2065 C C . GLU A 1 270 ? -7.971 -18.232 -21.706 1.00 84.81 270 GLU A C 1
ATOM 2067 O O . GLU A 1 270 ? -9.086 -17.827 -22.038 1.00 84.81 270 GLU A O 1
ATOM 2072 N N . TRP A 1 271 ? -7.105 -17.472 -21.028 1.00 85.25 271 TRP A N 1
ATOM 2073 C CA . TRP A 1 271 ? -7.344 -16.061 -20.717 1.00 85.25 271 TRP A CA 1
ATOM 2074 C C . TRP A 1 271 ? -7.406 -15.194 -21.975 1.00 85.25 271 TRP A C 1
ATOM 2076 O O . TRP A 1 271 ? -8.352 -14.421 -22.130 1.00 85.25 271 TRP A O 1
ATOM 2086 N N . ASP A 1 272 ? -6.458 -15.359 -22.895 1.00 88.06 272 ASP A N 1
ATOM 2087 C CA . ASP A 1 272 ? -6.412 -14.601 -24.147 1.00 88.06 272 ASP A CA 1
ATOM 2088 C C . ASP A 1 272 ? -7.662 -14.847 -24.997 1.00 88.06 272 ASP A C 1
ATOM 2090 O O . ASP A 1 272 ? -8.294 -13.903 -25.478 1.00 88.06 272 ASP A O 1
ATOM 2094 N N . ALA A 1 273 ? -8.072 -16.114 -25.120 1.00 86.06 273 ALA A N 1
ATOM 2095 C CA . ALA A 1 273 ? -9.283 -16.491 -25.840 1.00 86.06 273 ALA A CA 1
ATOM 2096 C C . ALA A 1 273 ? -10.550 -15.891 -25.206 1.00 86.06 273 ALA A C 1
ATOM 2098 O O . ALA A 1 273 ? -11.430 -15.411 -25.926 1.00 86.06 273 ALA A O 1
ATOM 2099 N N . ALA A 1 274 ? -10.636 -15.872 -23.872 1.00 87.25 274 ALA A N 1
ATOM 2100 C CA . ALA A 1 274 ? -11.769 -15.294 -23.154 1.00 87.25 274 ALA A CA 1
ATOM 2101 C C . ALA A 1 274 ? -11.847 -13.765 -23.301 1.00 87.25 274 ALA A C 1
ATOM 2103 O O . ALA A 1 274 ? -12.936 -13.218 -23.492 1.00 87.25 274 ALA A O 1
ATOM 2104 N N . ILE A 1 275 ? -10.705 -13.072 -23.258 1.00 86.75 275 ILE A N 1
ATOM 2105 C CA . ILE A 1 275 ? -10.632 -11.620 -23.476 1.00 86.75 275 ILE A CA 1
ATOM 2106 C C . ILE A 1 275 ? -11.032 -11.279 -24.917 1.00 86.75 275 ILE A C 1
ATOM 2108 O O . ILE A 1 275 ? -11.827 -10.363 -25.134 1.00 86.75 275 ILE A O 1
ATOM 2112 N N . ASP A 1 276 ? -10.538 -12.024 -25.907 1.00 89.12 276 ASP A N 1
ATOM 2113 C CA . ASP A 1 276 ? -10.878 -11.788 -27.313 1.00 89.12 276 ASP A CA 1
ATOM 2114 C C . ASP A 1 276 ? -12.363 -12.056 -27.613 1.00 89.12 276 ASP A C 1
ATOM 2116 O O . ASP A 1 276 ? -12.973 -11.317 -28.392 1.00 89.12 276 ASP A O 1
ATOM 2120 N N . ALA A 1 277 ? -12.971 -13.064 -26.979 1.00 86.62 277 ALA A N 1
ATOM 2121 C CA . ALA A 1 277 ? -14.407 -13.320 -27.086 1.00 86.62 277 ALA A CA 1
ATOM 2122 C C . ALA A 1 277 ? -15.238 -12.176 -26.481 1.00 86.62 277 ALA A C 1
ATOM 2124 O O . ALA A 1 277 ? -16.113 -11.630 -27.156 1.00 86.62 277 ALA A O 1
ATOM 2125 N N . ALA A 1 278 ? -14.899 -11.731 -25.267 1.00 87.12 278 ALA A N 1
ATOM 2126 C CA . ALA A 1 278 ? -15.592 -10.628 -24.599 1.00 87.12 278 ALA A CA 1
ATOM 2127 C C . ALA A 1 278 ? -15.482 -9.301 -25.373 1.00 87.12 278 ALA A C 1
ATOM 2129 O O . ALA A 1 278 ? -16.438 -8.526 -25.443 1.00 87.12 278 ALA A O 1
ATOM 2130 N N . ARG A 1 279 ? -14.332 -9.044 -26.013 1.00 85.06 279 ARG A N 1
ATOM 2131 C CA . ARG A 1 279 ? -14.144 -7.881 -26.899 1.00 85.06 279 ARG A CA 1
ATOM 2132 C C . ARG A 1 279 ? -15.067 -7.934 -28.118 1.00 85.06 279 ARG A C 1
ATOM 2134 O O . ARG A 1 279 ? -15.623 -6.901 -28.491 1.00 85.06 279 ARG A O 1
ATOM 2141 N N . LYS A 1 280 ? -15.243 -9.112 -28.730 1.00 84.06 280 LYS A N 1
ATOM 2142 C CA . LYS A 1 280 ? -16.127 -9.295 -29.894 1.00 84.06 280 LYS A CA 1
ATOM 2143 C C . LYS A 1 280 ? -17.593 -9.088 -29.529 1.00 84.06 280 LYS A C 1
ATOM 2145 O O . LYS A 1 280 ? -18.301 -8.425 -30.278 1.00 84.06 280 LYS A O 1
ATOM 2150 N N . GLU A 1 281 ? -18.034 -9.606 -28.387 1.00 79.00 281 GLU A N 1
ATOM 2151 C CA . GLU A 1 281 ? -19.413 -9.424 -27.917 1.00 79.00 281 GLU A CA 1
ATOM 2152 C C . GLU A 1 281 ? -19.728 -7.955 -27.617 1.00 79.00 281 GLU A C 1
ATOM 2154 O O . GLU A 1 281 ? -20.739 -7.446 -28.091 1.00 79.00 281 GLU A O 1
ATOM 2159 N N . ASN A 1 282 ? -18.825 -7.237 -26.943 1.00 70.69 282 ASN A N 1
ATOM 2160 C CA . ASN A 1 282 ? -19.012 -5.809 -26.662 1.00 70.69 282 ASN A CA 1
ATOM 2161 C C . ASN A 1 282 ? -18.925 -4.905 -27.900 1.00 70.69 282 ASN A C 1
ATOM 2163 O O . ASN A 1 282 ? -19.411 -3.783 -27.855 1.00 70.69 282 ASN A O 1
ATOM 2167 N N . SER A 1 283 ? -18.291 -5.358 -28.984 1.00 70.44 283 SER A N 1
ATOM 2168 C CA . SER A 1 283 ? -18.253 -4.606 -30.248 1.00 70.44 283 SER A CA 1
ATOM 2169 C C . SER A 1 283 ? -19.531 -4.781 -31.080 1.00 70.44 283 SER A C 1
ATOM 2171 O O . SER A 1 283 ? -19.754 -4.013 -32.011 1.00 70.44 283 SER A O 1
ATOM 2173 N N . ASN A 1 284 ? -20.338 -5.801 -30.766 1.00 58.53 284 ASN A N 1
ATOM 2174 C CA . ASN A 1 284 ? -21.572 -6.160 -31.473 1.00 58.53 284 ASN A CA 1
ATOM 2175 C C . ASN A 1 284 ? -22.853 -5.761 -30.711 1.00 58.53 284 ASN A C 1
ATOM 2177 O O . ASN A 1 284 ? -23.948 -6.024 -31.213 1.00 58.53 284 ASN A O 1
ATOM 2181 N N . ALA A 1 285 ? -22.720 -5.182 -29.514 1.00 54.81 285 ALA A N 1
ATOM 2182 C CA . ALA A 1 285 ? -23.809 -4.674 -28.676 1.00 54.81 285 ALA A CA 1
ATOM 2183 C C . ALA A 1 285 ? -23.966 -3.157 -28.845 1.00 54.81 285 ALA A C 1
ATOM 2185 O O . ALA A 1 285 ? -25.128 -2.692 -28.819 1.00 54.81 285 ALA A O 1
#

Organism: Alcaligenes faecalis (NCBI:txid511)

Radius of gyration: 41.38 Å; chains: 1; bounding box: 72×69×107 Å

Secondary structure (DSSP, 8-state):
-----PPPPPTTT-PPEEEEEETTEEEEEETTT--EEEPPSS-TTTHHHHHH--PPPPPPPPP--HHHHHHHHHHHHHHHHHHHHHHHHHHHHHTS------TTT-TT-HHHHHHHHHHHHHHHHHHT-S--SSTTSTTHHHHHHHHHHHHHHTS----SS-TT--TTTT--HHHHHHHTTEEE-TTS-EEESSHHHHHHHHHHHHHHHHHH-S----HHHHHHHHHHHHHHHHHHHHHHTT-HHHHHHHHHHS-HHHHTT-S-PPPHHHHHHHHHHHHHHHH--

Foldseek 3Di:
DDDDQDAAAQPPPSADWDWDDDPQWIKIAGPPPGDIFIDDPDDPDCRRVVRRDDDDPDPDDPDCDPVNVVVVVVCVVVVVVVVVVVVVVVVVVPVPDPPPDDPVPPVVCVVVVVVVLLVVLLCCLLVVHDADPDCPPPSNVSSVNSVVVNVVVPPPPPDPPDPDDDPCPPPDLVSLLVVLPWDQDPVRDTDHPDPVSVVSSVVVVVVVVVVVPDDPQPPVRVVVVVLVVVLVVQVVVCVVVVPPQLVCQLLVQADPCCNVPHPDPDDPVSNSRSSVRSVVVVVVD

pLDDT: mean 77.87, std 13.27, range [32.84, 96.56]